Protein AF-A0A9Q4IFL1-F1 (afdb_monomer_lite)

Structure (mmCIF, N/CA/C/O backbone):
data_AF-A0A9Q4IFL1-F1
#
_entry.id   AF-A0A9Q4IFL1-F1
#
loop_
_atom_site.group_PDB
_atom_site.id
_atom_site.type_symbol
_atom_site.label_atom_id
_atom_site.label_alt_id
_atom_site.label_comp_id
_atom_site.label_asym_id
_atom_site.label_entity_id
_atom_site.label_seq_id
_atom_site.pdbx_PDB_ins_code
_atom_site.Cartn_x
_atom_site.Cartn_y
_atom_site.Cartn_z
_atom_site.occupancy
_atom_site.B_iso_or_equiv
_atom_site.auth_seq_id
_atom_site.auth_comp_id
_atom_site.auth_asym_id
_atom_site.auth_atom_id
_atom_site.pdbx_PDB_model_num
ATOM 1 N N . MET A 1 1 ? 36.315 0.346 -18.379 1.00 38.50 1 MET A N 1
ATOM 2 C CA . MET A 1 1 ? 35.137 0.885 -19.091 1.00 38.50 1 MET A CA 1
ATOM 3 C C . MET A 1 1 ? 33.986 0.816 -18.110 1.00 38.50 1 MET A C 1
ATOM 5 O O . MET A 1 1 ? 33.787 -0.252 -17.549 1.00 38.50 1 MET A O 1
ATOM 9 N N . GLY A 1 2 ? 33.365 1.947 -17.772 1.00 48.88 2 GLY A N 1
ATOM 10 C CA . GLY A 1 2 ? 32.294 1.961 -16.773 1.00 48.88 2 GLY A CA 1
ATOM 11 C C . GLY A 1 2 ? 31.092 1.184 -17.299 1.00 48.88 2 GLY A C 1
ATOM 12 O O . GLY A 1 2 ? 30.709 1.392 -18.445 1.00 48.88 2 GLY A O 1
ATOM 13 N N . ARG A 1 3 ? 30.535 0.273 -16.497 1.00 63.41 3 ARG A N 1
ATOM 14 C CA . ARG A 1 3 ? 29.249 -0.357 -16.813 1.00 63.41 3 ARG A CA 1
ATOM 15 C C . ARG A 1 3 ? 28.195 0.746 -16.821 1.00 63.41 3 ARG A C 1
ATOM 17 O O . ARG A 1 3 ? 28.020 1.423 -15.805 1.00 63.41 3 ARG A O 1
ATOM 24 N N . HIS A 1 4 ? 27.572 0.985 -17.969 1.00 72.31 4 HIS A N 1
ATOM 25 C CA . HIS A 1 4 ? 26.503 1.967 -18.063 1.00 72.31 4 HIS A CA 1
ATOM 26 C C . HIS A 1 4 ? 25.250 1.407 -17.388 1.00 72.31 4 HIS A C 1
ATOM 28 O O . HIS A 1 4 ? 25.003 0.202 -17.405 1.00 72.31 4 HIS A O 1
ATOM 34 N N . LYS A 1 5 ? 24.507 2.296 -16.731 1.00 85.75 5 LYS A N 1
ATOM 35 C CA . LYS A 1 5 ? 23.211 1.991 -16.133 1.00 85.75 5 LYS A CA 1
ATOM 36 C C . LYS A 1 5 ? 22.158 2.627 -17.019 1.00 85.75 5 LYS A C 1
ATOM 38 O O . LYS A 1 5 ? 22.232 3.837 -17.241 1.00 85.75 5 LYS A O 1
ATOM 43 N N . LEU A 1 6 ? 21.231 1.841 -17.553 1.00 86.94 6 LEU A N 1
ATOM 44 C CA . LEU A 1 6 ? 20.275 2.318 -18.551 1.00 86.94 6 LEU A CA 1
ATOM 45 C C . LEU A 1 6 ? 18.828 2.206 -18.073 1.00 86.94 6 LEU A C 1
ATOM 47 O O . LEU A 1 6 ? 18.408 1.200 -17.511 1.00 86.94 6 LEU A O 1
ATOM 51 N N . LEU A 1 7 ? 18.046 3.248 -18.338 1.00 87.06 7 LEU A N 1
ATOM 52 C CA . LEU A 1 7 ? 16.593 3.198 -18.240 1.00 87.06 7 LEU A CA 1
ATOM 53 C C . LEU A 1 7 ? 16.019 3.076 -19.647 1.00 87.06 7 LEU A C 1
ATOM 55 O O . LEU A 1 7 ? 16.226 3.966 -20.471 1.00 87.06 7 LEU A O 1
ATOM 59 N N . HIS A 1 8 ? 15.255 2.020 -19.897 1.00 87.06 8 HIS A N 1
ATOM 60 C CA . HIS A 1 8 ? 14.515 1.828 -21.136 1.00 87.06 8 HIS A CA 1
ATOM 61 C C . HIS A 1 8 ? 13.022 2.022 -20.883 1.00 87.06 8 HIS A C 1
ATOM 63 O O . HIS A 1 8 ? 12.440 1.379 -20.013 1.00 87.06 8 HIS A O 1
ATOM 69 N N . VAL A 1 9 ? 12.384 2.874 -21.674 1.00 86.81 9 VAL A N 1
ATOM 70 C CA . VAL A 1 9 ? 10.936 3.088 -21.662 1.00 86.81 9 VAL A CA 1
ATOM 71 C C . VAL A 1 9 ? 10.409 2.737 -23.043 1.00 86.81 9 VAL A C 1
ATOM 73 O O . VAL A 1 9 ? 10.593 3.506 -23.981 1.00 86.81 9 VAL A O 1
ATOM 76 N N . ILE A 1 10 ? 9.784 1.570 -23.181 1.00 86.25 10 ILE A N 1
ATOM 77 C CA . ILE A 1 10 ? 9.186 1.100 -24.436 1.00 86.25 10 ILE A CA 1
ATOM 78 C C . ILE A 1 10 ? 7.707 1.470 -24.410 1.00 86.25 10 ILE A C 1
ATOM 80 O O . ILE A 1 10 ? 6.951 0.977 -23.574 1.00 86.25 10 ILE A O 1
ATOM 84 N N . THR A 1 11 ? 7.297 2.339 -25.328 1.00 84.25 11 THR A N 1
ATOM 85 C CA . THR A 1 11 ? 5.929 2.863 -25.397 1.00 84.25 11 THR A CA 1
ATOM 86 C C . THR A 1 11 ? 5.047 2.030 -26.320 1.00 84.25 11 THR A C 1
ATOM 88 O O . THR A 1 11 ? 3.874 1.817 -26.030 1.00 84.25 11 THR A O 1
ATOM 91 N N . GLU A 1 12 ? 5.607 1.523 -27.419 1.00 82.69 12 GLU A N 1
ATOM 92 C CA . GLU A 1 12 ? 4.896 0.695 -28.390 1.00 82.69 12 GLU A CA 1
ATOM 93 C C . GLU A 1 12 ? 5.828 -0.338 -29.038 1.00 82.69 12 GLU A C 1
ATOM 95 O O . GLU A 1 12 ? 7.058 -0.262 -28.957 1.00 82.69 12 GLU A O 1
ATOM 100 N N . ARG A 1 13 ? 5.239 -1.321 -29.725 1.00 84.75 13 ARG A N 1
ATOM 101 C CA . ARG A 1 13 ? 5.972 -2.292 -30.546 1.00 84.75 13 ARG A CA 1
ATOM 102 C C . ARG A 1 13 ? 5.352 -2.360 -31.933 1.00 84.75 13 ARG A C 1
ATOM 104 O O . ARG A 1 13 ? 4.200 -2.757 -32.078 1.00 84.75 13 ARG A O 1
ATOM 111 N N . VAL A 1 14 ? 6.129 -2.035 -32.963 1.00 81.44 14 VAL A N 1
ATOM 112 C CA . VAL A 1 14 ? 5.690 -2.097 -34.365 1.00 81.44 14 VAL A CA 1
ATOM 113 C C . VAL A 1 14 ? 6.409 -3.247 -35.050 1.00 81.44 14 VAL A C 1
ATOM 115 O O . VAL A 1 14 ? 7.634 -3.268 -35.104 1.00 81.44 14 VAL A O 1
ATOM 118 N N . ASN A 1 15 ? 5.655 -4.230 -35.551 1.00 81.12 15 ASN A N 1
ATOM 119 C CA . ASN A 1 15 ? 6.206 -5.478 -36.100 1.00 81.12 15 ASN A CA 1
ATOM 120 C C . ASN A 1 15 ? 7.173 -6.176 -35.125 1.00 81.12 15 ASN A C 1
ATOM 122 O O . ASN A 1 15 ? 8.256 -6.603 -35.511 1.00 81.12 15 ASN A O 1
ATOM 126 N N . CYS A 1 16 ? 6.800 -6.232 -33.843 1.00 76.75 16 CYS A N 1
ATOM 127 C CA . CYS A 1 16 ? 7.615 -6.758 -32.739 1.00 76.75 16 CYS A CA 1
ATOM 128 C C . CYS A 1 16 ? 8.880 -5.944 -32.396 1.00 76.75 16 CYS A C 1
ATOM 130 O O . CYS A 1 16 ? 9.501 -6.222 -31.367 1.00 76.75 16 CYS A O 1
ATOM 132 N N . VAL A 1 17 ? 9.218 -4.909 -33.171 1.00 80.00 17 VAL A N 1
ATOM 133 C CA . VAL A 1 17 ? 10.341 -4.008 -32.893 1.00 80.00 17 VAL A CA 1
ATOM 134 C C . VAL A 1 17 ? 9.924 -2.994 -31.820 1.00 80.00 17 VAL A C 1
ATOM 136 O O . VAL A 1 17 ? 8.910 -2.315 -32.004 1.00 80.00 17 VAL A O 1
ATOM 139 N N . PRO A 1 18 ? 10.653 -2.899 -30.694 1.00 81.31 18 PRO A N 1
ATOM 140 C CA . PRO A 1 18 ? 10.358 -1.937 -29.639 1.00 81.31 18 PRO A CA 1
ATOM 141 C C . PRO A 1 18 ? 10.625 -0.511 -30.105 1.00 81.31 18 PRO A C 1
ATOM 143 O O . PRO A 1 18 ? 11.622 -0.244 -30.769 1.00 81.31 18 PRO A O 1
ATOM 146 N N . ARG A 1 19 ? 9.725 0.395 -29.730 1.00 80.00 19 ARG A N 1
ATOM 147 C CA . ARG A 1 19 ? 9.867 1.840 -29.890 1.00 80.00 19 ARG A CA 1
ATOM 148 C C . ARG A 1 19 ? 9.698 2.507 -28.541 1.00 80.00 19 ARG A C 1
ATOM 150 O O . ARG A 1 19 ? 8.881 2.083 -27.724 1.00 80.00 19 ARG A O 1
ATOM 157 N N . GLY A 1 20 ? 10.471 3.552 -28.317 1.00 76.44 20 GLY A N 1
ATOM 158 C CA . GLY A 1 20 ? 10.501 4.240 -27.043 1.00 76.44 20 GLY A CA 1
ATOM 159 C C . GLY A 1 20 ? 11.807 4.984 -26.861 1.00 76.44 20 GLY A C 1
ATOM 160 O O . GLY A 1 20 ? 12.447 5.347 -27.845 1.00 76.44 20 GLY A O 1
ATOM 161 N N . ILE A 1 21 ? 12.217 5.160 -25.608 1.00 78.50 21 ILE A N 1
ATOM 162 C CA . ILE A 1 21 ? 13.396 5.937 -25.240 1.00 78.50 21 ILE A CA 1
ATOM 163 C C . ILE A 1 21 ? 14.344 5.153 -24.316 1.00 78.50 21 ILE A C 1
ATOM 165 O O . ILE A 1 21 ? 13.898 4.494 -23.381 1.00 78.50 21 ILE A O 1
ATOM 169 N N . THR A 1 22 ? 15.655 5.280 -24.549 1.00 80.25 22 THR A N 1
ATOM 170 C CA . THR A 1 22 ? 16.712 4.860 -23.618 1.00 80.25 22 THR A CA 1
ATOM 171 C C . THR A 1 22 ? 17.431 6.078 -23.038 1.00 80.25 22 THR A C 1
ATOM 173 O O . THR A 1 22 ? 17.841 6.969 -23.782 1.00 80.25 22 THR A O 1
ATOM 176 N N . PHE A 1 23 ? 17.646 6.087 -21.724 1.00 76.56 23 PHE A N 1
ATOM 177 C CA . PHE A 1 23 ? 18.409 7.111 -21.013 1.00 76.56 23 PHE A CA 1
ATOM 178 C C . PHE A 1 23 ? 19.572 6.494 -20.239 1.00 76.56 23 PHE A C 1
ATOM 180 O O . PHE A 1 23 ? 19.456 5.388 -19.712 1.00 76.56 23 PHE A O 1
ATOM 187 N N . ALA A 1 24 ? 20.660 7.250 -20.090 1.00 80.06 24 ALA A N 1
ATOM 188 C CA . ALA A 1 24 ? 21.635 6.970 -19.042 1.00 80.06 24 ALA A CA 1
ATOM 189 C C . ALA A 1 24 ? 21.005 7.270 -17.672 1.00 80.06 24 ALA A C 1
ATOM 191 O O . ALA A 1 24 ? 20.346 8.297 -17.502 1.00 80.06 24 ALA A O 1
ATOM 192 N N . SER A 1 25 ? 21.209 6.378 -16.709 1.00 81.62 25 SER A N 1
ATOM 193 C CA . SER A 1 25 ? 20.585 6.441 -15.391 1.00 81.62 25 SER A CA 1
ATOM 194 C C . SER A 1 25 ? 21.540 5.984 -14.277 1.00 81.62 25 SER A C 1
ATOM 196 O O . SER A 1 25 ? 22.749 5.871 -14.490 1.00 81.62 25 SER A O 1
ATOM 198 N N . ASN A 1 26 ? 21.024 5.768 -13.067 1.00 83.31 26 ASN A N 1
ATOM 199 C CA . ASN A 1 26 ? 21.743 5.210 -11.924 1.00 83.31 26 ASN A CA 1
ATOM 200 C C . ASN A 1 26 ? 20.791 4.405 -11.008 1.00 83.31 26 ASN A C 1
ATOM 202 O O . ASN A 1 26 ? 19.578 4.440 -11.195 1.00 83.31 26 ASN A O 1
ATOM 206 N N . ILE A 1 27 ? 21.339 3.685 -10.019 1.00 84.81 27 ILE A N 1
ATOM 207 C CA . ILE A 1 27 ? 20.559 2.821 -9.107 1.00 84.81 27 ILE A CA 1
ATOM 208 C C . ILE A 1 27 ? 19.515 3.619 -8.320 1.00 84.81 27 ILE A C 1
ATOM 210 O O . ILE A 1 27 ? 18.359 3.217 -8.277 1.00 84.81 27 ILE A O 1
ATOM 214 N N . MET A 1 28 ? 19.884 4.792 -7.798 1.00 79.12 28 MET A N 1
ATOM 215 C CA . MET A 1 28 ? 18.963 5.674 -7.071 1.00 79.12 28 MET A CA 1
ATOM 216 C C . MET A 1 28 ? 17.777 6.124 -7.944 1.00 79.12 28 MET A C 1
ATOM 218 O O . MET A 1 28 ? 16.657 6.256 -7.468 1.00 79.12 28 MET A O 1
ATOM 222 N N . GLN A 1 29 ? 17.982 6.319 -9.247 1.00 82.19 29 GLN A N 1
ATOM 223 C CA . GLN A 1 29 ? 16.893 6.631 -10.175 1.00 82.19 29 GLN A CA 1
ATOM 224 C C . GLN A 1 29 ? 16.014 5.414 -10.480 1.00 82.19 29 GLN A C 1
ATOM 226 O O . GLN A 1 29 ? 14.803 5.578 -10.615 1.00 82.19 29 GLN A O 1
ATOM 231 N N . PHE A 1 30 ? 16.578 4.202 -10.568 1.00 87.56 30 PHE A N 1
ATOM 232 C CA . PHE A 1 30 ? 15.772 2.978 -10.670 1.00 87.56 30 PHE A CA 1
ATOM 233 C C . PHE A 1 30 ? 14.897 2.795 -9.435 1.00 87.56 30 PHE A C 1
ATOM 235 O O . PHE A 1 30 ? 13.714 2.489 -9.570 1.00 87.56 30 PHE A O 1
ATOM 242 N N . GLU A 1 31 ? 15.476 3.036 -8.259 1.00 82.56 31 GLU A N 1
ATOM 243 C CA . GLU A 1 31 ? 14.784 3.025 -6.979 1.00 82.56 31 GLU A CA 1
ATOM 244 C C . GLU A 1 31 ? 13.611 4.008 -7.031 1.00 82.56 31 GLU A C 1
ATOM 246 O O . GLU A 1 31 ? 12.463 3.583 -6.960 1.00 82.56 31 GLU A O 1
ATOM 251 N N . TRP A 1 32 ? 13.855 5.295 -7.294 1.00 78.75 32 TRP A N 1
ATOM 252 C CA . TRP A 1 32 ? 12.786 6.297 -7.345 1.00 78.75 32 TRP A CA 1
ATOM 253 C C . TRP A 1 32 ? 11.683 5.958 -8.350 1.00 78.75 32 TRP A C 1
ATOM 255 O O . TRP A 1 32 ? 10.510 6.083 -8.020 1.00 78.75 32 TRP A O 1
ATOM 265 N N . ILE A 1 33 ? 12.015 5.483 -9.554 1.00 85.88 33 ILE A N 1
ATOM 266 C CA . ILE A 1 33 ? 11.004 5.102 -10.554 1.00 85.88 33 ILE A CA 1
ATOM 267 C C . ILE A 1 33 ? 10.136 3.954 -10.047 1.00 85.88 33 ILE A C 1
ATOM 269 O O . ILE A 1 33 ? 8.911 4.035 -10.105 1.00 85.88 33 ILE A O 1
ATOM 273 N N . LEU A 1 34 ? 10.756 2.879 -9.562 1.00 86.81 34 LEU A N 1
ATOM 274 C CA . LEU A 1 34 ? 10.031 1.717 -9.055 1.00 86.81 34 LEU A CA 1
ATOM 275 C C . LEU A 1 34 ? 9.207 2.075 -7.813 1.00 86.81 34 LEU A C 1
ATOM 277 O O . LEU A 1 34 ? 8.081 1.599 -7.686 1.00 86.81 34 LEU A O 1
ATOM 281 N N . GLY A 1 35 ? 9.724 2.952 -6.951 1.00 78.81 35 GLY A N 1
ATOM 282 C CA . GLY A 1 35 ? 9.020 3.483 -5.787 1.00 78.81 35 GLY A CA 1
ATOM 283 C C . GLY A 1 35 ? 7.806 4.325 -6.174 1.00 78.81 35 GLY A C 1
ATOM 284 O O . GLY A 1 35 ? 6.740 4.165 -5.593 1.00 78.81 35 GLY A O 1
ATOM 285 N N . GLU A 1 36 ? 7.921 5.165 -7.202 1.00 79.06 36 GLU A N 1
ATOM 286 C CA . GLU A 1 36 ? 6.822 6.001 -7.698 1.00 79.06 36 GLU A CA 1
ATOM 287 C C . GLU A 1 36 ? 5.775 5.189 -8.491 1.00 79.06 36 GLU A C 1
ATOM 289 O O . GLU A 1 36 ? 4.589 5.519 -8.444 1.00 79.06 36 GLU A O 1
ATOM 294 N N . ILE A 1 37 ? 6.166 4.095 -9.164 1.00 82.50 37 ILE A N 1
ATOM 295 C CA . ILE A 1 37 ? 5.222 3.116 -9.742 1.00 82.50 37 ILE A CA 1
ATOM 296 C C . ILE A 1 37 ? 4.499 2.357 -8.628 1.00 82.50 37 ILE A C 1
ATOM 298 O O . ILE A 1 37 ? 3.274 2.267 -8.650 1.00 82.50 37 ILE A O 1
ATOM 302 N N . PHE A 1 38 ? 5.239 1.830 -7.647 1.00 77.69 38 PHE A N 1
ATOM 303 C CA . PHE A 1 38 ? 4.671 1.169 -6.468 1.00 77.69 38 PHE A CA 1
ATOM 304 C C . PHE A 1 38 ? 3.698 2.101 -5.739 1.00 77.69 38 PHE A C 1
ATOM 306 O O . PHE A 1 38 ? 2.629 1.682 -5.306 1.00 77.69 38 PHE A O 1
ATOM 313 N N . ALA A 1 39 ? 4.022 3.392 -5.695 1.00 70.19 39 ALA A N 1
ATOM 314 C CA . ALA A 1 39 ? 3.182 4.415 -5.113 1.00 70.19 39 ALA A CA 1
ATOM 315 C C . ALA A 1 39 ? 2.031 4.895 -6.024 1.00 70.19 39 ALA A C 1
ATOM 317 O O . ALA A 1 39 ? 1.498 5.965 -5.774 1.00 70.19 39 ALA A O 1
ATOM 318 N N . HIS A 1 40 ? 1.676 4.197 -7.109 1.00 73.44 40 HIS A N 1
ATOM 319 C CA . HIS A 1 40 ? 0.662 4.618 -8.098 1.00 73.44 40 HIS A CA 1
ATOM 320 C C . HIS A 1 40 ? 0.812 6.054 -8.653 1.00 73.44 40 HIS A C 1
ATOM 322 O O . HIS A 1 40 ? -0.108 6.572 -9.286 1.00 73.44 40 HIS A O 1
ATOM 328 N N . LYS A 1 41 ? 1.955 6.719 -8.459 1.00 72.62 41 LYS A N 1
ATOM 329 C CA . LYS A 1 41 ? 2.163 8.096 -8.918 1.00 72.62 41 LYS A CA 1
ATOM 330 C C . LYS A 1 41 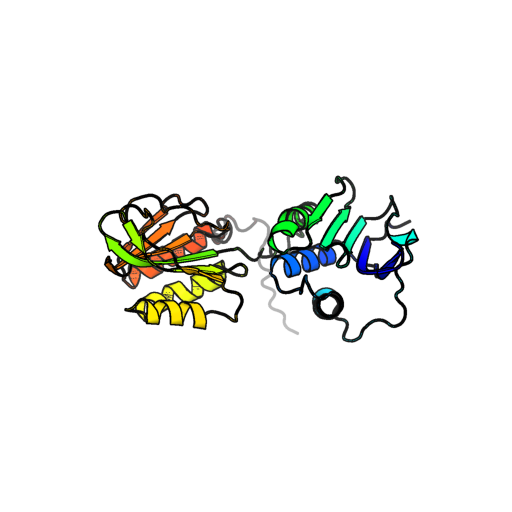? 2.526 8.129 -10.398 1.00 72.62 41 LYS A C 1
ATOM 332 O O . LYS A 1 41 ? 2.164 9.077 -11.094 1.00 72.62 41 LYS A O 1
ATOM 337 N N . ILE A 1 42 ? 3.214 7.094 -10.884 1.00 79.56 42 ILE A N 1
ATOM 338 C CA . ILE A 1 42 ? 3.472 6.883 -12.312 1.00 79.56 42 ILE A CA 1
ATOM 339 C C . ILE A 1 42 ? 2.314 6.094 -12.935 1.00 79.56 42 ILE A C 1
ATOM 341 O O . ILE A 1 42 ? 1.985 4.994 -12.489 1.00 79.56 42 ILE A O 1
ATOM 345 N N . ASP A 1 43 ? 1.710 6.653 -13.986 1.00 77.75 43 ASP A N 1
ATOM 346 C CA . ASP A 1 43 ? 0.575 6.048 -14.690 1.00 77.75 43 ASP A CA 1
ATOM 347 C C . ASP A 1 43 ? 1.007 4.826 -15.514 1.00 77.75 43 ASP A C 1
ATOM 349 O O . ASP A 1 43 ? 1.519 4.938 -16.623 1.00 77.75 43 ASP A O 1
ATOM 353 N N . THR A 1 44 ? 0.770 3.627 -14.994 1.00 84.69 44 THR A N 1
ATOM 354 C CA . THR A 1 44 ? 1.161 2.373 -15.660 1.00 84.69 44 THR A CA 1
ATOM 355 C C . THR A 1 44 ? 0.358 2.050 -16.926 1.00 84.69 44 THR A C 1
ATOM 357 O O . THR A 1 44 ? 0.736 1.136 -17.658 1.00 84.69 44 THR A O 1
ATOM 360 N N . ASN A 1 45 ? -0.710 2.801 -17.226 1.00 82.06 45 ASN A N 1
ATOM 361 C CA . ASN A 1 45 ? -1.571 2.568 -18.389 1.00 82.06 45 ASN A CA 1
ATOM 362 C C . ASN A 1 45 ? -1.279 3.512 -19.563 1.00 82.06 45 ASN A C 1
ATOM 364 O O . ASN A 1 45 ? -1.601 3.175 -20.703 1.00 82.06 45 ASN A O 1
ATOM 368 N N . ASP A 1 46 ? -0.681 4.680 -19.307 1.00 80.19 46 ASP A N 1
ATOM 369 C CA . ASP A 1 46 ? -0.329 5.658 -20.339 1.00 80.19 46 ASP A CA 1
ATOM 370 C C . ASP A 1 46 ? 1.198 5.861 -20.408 1.00 80.19 46 ASP A C 1
ATOM 372 O O . ASP A 1 46 ? 1.769 6.591 -19.587 1.00 80.19 46 ASP A O 1
ATOM 376 N N . PRO A 1 47 ? 1.876 5.279 -21.417 1.00 80.56 47 PRO A N 1
ATOM 377 C CA . PRO A 1 47 ? 3.325 5.391 -21.557 1.00 80.56 47 PRO A CA 1
ATOM 378 C C . PRO A 1 47 ? 3.829 6.830 -21.695 1.00 80.56 47 PRO A C 1
ATOM 380 O O . PRO A 1 47 ? 4.927 7.140 -21.235 1.00 80.56 47 PRO A O 1
ATOM 383 N N . TYR A 1 48 ? 3.070 7.717 -22.343 1.00 77.31 48 TYR A N 1
ATOM 384 C CA . TYR A 1 48 ? 3.509 9.091 -22.588 1.00 77.31 48 TYR A CA 1
ATOM 385 C C . TYR A 1 48 ? 3.373 9.941 -21.331 1.00 77.31 48 TYR A C 1
ATOM 387 O O . TYR A 1 48 ? 4.263 10.740 -21.021 1.00 77.31 48 TYR A O 1
ATOM 395 N N . ARG A 1 49 ? 2.287 9.738 -20.578 1.00 76.50 49 ARG A N 1
ATOM 396 C CA . ARG A 1 49 ? 2.090 10.393 -19.285 1.00 76.50 49 ARG A CA 1
ATOM 397 C C . ARG A 1 49 ? 3.128 9.929 -18.269 1.00 76.50 49 ARG A C 1
ATOM 399 O O . ARG A 1 49 ? 3.772 10.776 -17.649 1.00 76.50 49 ARG A O 1
ATOM 406 N N . ALA A 1 50 ? 3.346 8.621 -18.157 1.00 77.31 50 ALA A N 1
ATOM 407 C CA . ALA A 1 50 ? 4.359 8.066 -17.270 1.00 77.31 50 ALA A CA 1
ATOM 408 C C . ALA A 1 50 ? 5.773 8.525 -17.609 1.00 77.31 50 ALA A C 1
ATOM 410 O O . ALA A 1 50 ? 6.546 8.857 -16.712 1.00 77.31 50 ALA A O 1
ATOM 411 N N . LEU A 1 51 ? 6.115 8.586 -18.898 1.00 74.38 51 LEU A N 1
ATOM 412 C CA . LEU A 1 51 ? 7.391 9.132 -19.338 1.00 74.38 51 LEU A CA 1
ATOM 413 C C . LEU A 1 51 ? 7.548 10.588 -18.882 1.00 74.38 51 LEU A C 1
ATOM 415 O O . LEU A 1 51 ? 8.592 10.944 -18.344 1.00 74.38 51 LEU A O 1
ATOM 419 N N . GLY A 1 52 ? 6.516 11.421 -19.048 1.00 70.44 52 GLY A N 1
ATOM 420 C CA . GLY A 1 52 ? 6.523 12.797 -18.547 1.00 70.44 52 GLY A CA 1
ATOM 421 C C . GLY A 1 52 ? 6.760 12.868 -17.035 1.00 70.44 52 GLY A C 1
ATOM 422 O O . GLY A 1 52 ? 7.626 13.614 -16.584 1.00 70.44 52 GLY A O 1
ATOM 423 N N . GLN A 1 53 ? 6.055 12.041 -16.262 1.00 72.62 53 GLN A N 1
ATOM 424 C CA . GLN A 1 53 ? 6.202 11.958 -14.805 1.00 72.62 53 GLN A CA 1
ATOM 425 C C . GLN A 1 53 ? 7.614 11.526 -14.391 1.00 72.62 53 GLN A C 1
ATOM 427 O O . GLN A 1 53 ? 8.247 12.204 -13.584 1.00 72.62 53 GLN A O 1
ATOM 432 N N . ALA A 1 54 ? 8.157 10.465 -14.994 1.00 72.12 54 ALA A N 1
ATOM 433 C CA . ALA A 1 54 ? 9.515 10.002 -14.724 1.00 72.12 54 ALA A CA 1
ATOM 434 C C . ALA A 1 54 ? 10.560 11.078 -15.074 1.00 72.12 54 ALA A C 1
ATOM 436 O O . ALA A 1 54 ? 11.444 11.376 -14.270 1.00 72.12 54 ALA A O 1
ATOM 437 N N . LEU A 1 55 ? 10.440 11.721 -16.240 1.00 70.38 55 LEU A N 1
ATOM 438 C CA . LEU A 1 55 ? 11.365 12.774 -16.666 1.00 70.38 55 LEU A CA 1
ATOM 439 C C . LEU A 1 55 ? 11.332 13.993 -15.734 1.00 70.38 55 LEU A C 1
ATOM 441 O O . LEU A 1 55 ? 12.385 14.523 -15.375 1.00 70.38 55 LEU A O 1
ATOM 445 N N . THR A 1 56 ? 10.148 14.430 -15.310 1.00 67.44 56 THR A N 1
ATOM 446 C CA . THR A 1 56 ? 10.003 15.608 -14.449 1.00 67.44 56 THR A CA 1
ATOM 447 C C . THR A 1 56 ? 10.370 15.321 -12.997 1.00 67.44 56 THR A C 1
ATOM 449 O O . THR A 1 56 ? 11.052 16.134 -12.377 1.00 67.44 56 THR A O 1
ATOM 452 N N . TRP A 1 57 ? 9.959 14.185 -12.435 1.00 66.56 57 TRP A N 1
ATOM 453 C CA . TRP A 1 57 ? 10.132 13.917 -11.004 1.00 66.56 57 TRP A CA 1
ATOM 454 C C . TRP A 1 57 ? 11.484 13.288 -10.673 1.00 66.56 57 TRP A C 1
ATOM 456 O O . TRP A 1 57 ? 12.119 13.687 -9.699 1.00 66.56 57 TRP A O 1
ATOM 466 N N . VAL A 1 58 ? 11.968 12.368 -11.512 1.00 66.00 58 VAL A N 1
ATOM 467 C CA . VAL A 1 58 ? 13.208 11.616 -11.252 1.00 66.00 58 VAL A CA 1
ATOM 468 C C . VAL A 1 58 ? 14.417 12.297 -11.891 1.00 66.00 58 VAL A C 1
ATOM 470 O O . VAL A 1 58 ? 15.471 12.415 -11.266 1.00 66.00 58 VAL A O 1
ATOM 473 N N . PHE A 1 59 ? 14.271 12.801 -13.120 1.00 66.44 59 PHE A N 1
ATOM 474 C CA . PHE A 1 59 ? 15.370 13.440 -13.860 1.00 66.44 59 PHE A CA 1
ATOM 475 C C . PHE A 1 59 ? 15.359 14.975 -13.786 1.00 66.44 59 PHE A C 1
ATOM 477 O O . PHE A 1 59 ? 16.313 15.612 -14.237 1.00 66.44 59 PHE A O 1
ATOM 484 N N . ARG A 1 60 ? 14.317 15.578 -13.190 1.00 63.97 60 ARG A N 1
ATOM 485 C CA . ARG A 1 60 ? 14.114 17.039 -13.102 1.00 63.97 60 ARG A CA 1
ATOM 486 C C . ARG A 1 60 ? 14.195 17.745 -14.461 1.00 63.97 60 ARG A C 1
ATOM 488 O O . ARG A 1 60 ? 14.661 18.881 -14.559 1.00 63.97 60 ARG A O 1
ATOM 495 N N . TRP A 1 61 ? 13.756 17.071 -15.521 1.00 63.22 61 TRP A N 1
ATOM 496 C CA . TRP A 1 61 ? 13.684 17.635 -16.864 1.00 63.22 61 TRP A CA 1
ATOM 497 C C . TRP A 1 61 ? 12.325 18.290 -17.105 1.00 63.22 61 TRP A C 1
ATOM 499 O O . TRP A 1 61 ? 11.271 17.696 -16.883 1.00 63.22 61 TRP A O 1
ATOM 509 N N . ASN A 1 62 ? 12.365 19.525 -17.606 1.00 52.38 62 ASN A N 1
ATOM 510 C CA . ASN A 1 62 ? 11.175 20.326 -17.911 1.00 52.38 62 ASN A CA 1
ATOM 511 C C . ASN A 1 62 ? 10.719 20.192 -19.377 1.00 52.38 62 ASN A C 1
ATOM 513 O O . ASN A 1 62 ? 9.780 20.866 -19.795 1.00 52.38 62 ASN A O 1
ATOM 517 N N . SER A 1 63 ? 11.391 19.361 -20.177 1.00 47.94 63 SER A N 1
ATOM 518 C CA . SER A 1 63 ? 11.059 19.110 -21.581 1.00 47.94 63 SER A CA 1
ATOM 519 C C . SER A 1 63 ? 11.442 17.690 -21.996 1.00 47.94 63 SER A C 1
ATOM 521 O O . SER A 1 63 ? 12.392 17.109 -21.469 1.00 47.94 63 SER A O 1
ATOM 523 N N . THR A 1 64 ? 10.706 17.125 -22.959 1.00 50.81 64 THR A N 1
ATOM 524 C CA . THR A 1 64 ? 11.051 15.840 -23.582 1.00 50.81 64 THR A CA 1
ATOM 525 C C . THR A 1 64 ? 12.366 16.006 -24.355 1.00 50.81 64 THR A C 1
ATOM 527 O O . THR A 1 64 ? 12.447 16.903 -25.200 1.00 50.81 64 THR A O 1
ATOM 530 N N . PRO A 1 65 ? 13.408 15.197 -24.093 1.00 49.72 65 PRO A N 1
ATOM 531 C CA . PRO A 1 65 ? 14.673 15.307 -24.809 1.00 49.72 65 PRO A CA 1
ATOM 532 C C . PRO A 1 65 ? 14.475 15.114 -26.308 1.00 49.72 65 PRO A C 1
ATOM 534 O O . PRO A 1 65 ? 13.892 14.127 -26.756 1.00 49.72 65 PRO A O 1
ATOM 537 N N . SER A 1 66 ? 14.994 16.046 -27.099 1.00 38.47 66 SER A N 1
ATOM 538 C CA . SER A 1 66 ? 15.086 15.886 -28.546 1.00 38.47 66 SER A CA 1
ATOM 539 C C . SER A 1 66 ? 16.127 14.807 -28.862 1.00 38.47 66 SER A C 1
ATOM 541 O O . SER A 1 66 ? 17.298 15.004 -28.540 1.00 38.47 66 SER A O 1
ATOM 543 N N . ASN A 1 67 ? 15.703 13.722 -29.519 1.00 43.62 67 ASN A N 1
ATOM 544 C CA . ASN A 1 67 ? 16.485 12.558 -29.985 1.00 43.62 67 ASN A CA 1
ATOM 545 C C . ASN A 1 67 ? 16.610 11.402 -28.998 1.00 43.62 67 ASN A C 1
ATOM 547 O O . ASN A 1 67 ? 17.668 11.179 -28.415 1.00 43.62 67 ASN A O 1
ATOM 551 N N . THR A 1 68 ? 15.564 10.596 -28.887 1.00 50.72 68 THR A N 1
ATOM 552 C CA . THR A 1 68 ? 15.666 9.315 -28.196 1.00 50.72 68 THR A CA 1
ATOM 553 C C . THR A 1 68 ? 14.839 8.260 -28.924 1.00 50.72 68 THR A C 1
ATOM 555 O O . THR A 1 68 ? 13.627 8.198 -28.778 1.00 50.72 68 THR A O 1
ATOM 558 N N . ASP A 1 69 ? 15.515 7.461 -29.749 1.00 55.62 69 ASP A N 1
ATOM 559 C CA . ASP A 1 69 ? 14.979 6.231 -30.334 1.00 55.62 69 ASP A CA 1
ATOM 560 C C . ASP A 1 69 ? 15.553 5.047 -29.543 1.00 55.62 69 ASP A C 1
ATOM 562 O O . ASP A 1 69 ? 16.770 4.932 -29.373 1.00 55.62 69 ASP A O 1
ATOM 566 N N . VAL A 1 70 ? 14.697 4.142 -29.070 1.00 52.75 70 VAL A N 1
ATOM 567 C CA . VAL A 1 70 ? 15.106 2.794 -28.650 1.00 52.75 70 VAL A CA 1
ATOM 568 C C . VAL A 1 70 ? 15.479 2.028 -29.910 1.00 52.75 70 VAL A C 1
ATOM 570 O O . VAL A 1 70 ? 14.609 1.546 -30.633 1.00 52.75 70 VAL A O 1
ATOM 573 N N . SER A 1 71 ? 16.775 1.892 -30.194 1.00 53.69 71 SER A N 1
ATOM 574 C CA . SER A 1 71 ? 17.213 0.815 -31.078 1.00 53.69 71 SER A CA 1
ATOM 575 C C . SER A 1 71 ? 17.098 -0.500 -30.302 1.00 53.69 71 SER A C 1
ATOM 577 O O . SER A 1 71 ? 17.521 -0.597 -29.150 1.00 53.69 71 SER A O 1
ATOM 579 N N . GLY A 1 72 ? 16.502 -1.528 -30.914 1.00 52.03 72 GLY A N 1
ATOM 580 C CA . GLY A 1 72 ? 16.341 -2.846 -30.282 1.00 52.03 72 GLY A CA 1
ATOM 581 C C . GLY A 1 72 ? 17.660 -3.479 -29.813 1.00 52.03 72 GLY A C 1
ATOM 582 O O . GLY A 1 72 ? 17.637 -4.335 -28.938 1.00 52.03 72 GLY A O 1
ATOM 583 N N . GLU A 1 73 ? 18.795 -3.012 -30.340 1.00 51.16 73 GLU A N 1
ATOM 584 C CA . GLU A 1 73 ? 20.155 -3.410 -29.957 1.00 51.16 73 GLU A CA 1
ATOM 585 C C . GLU A 1 73 ? 20.536 -2.998 -28.519 1.00 51.16 73 GLU A C 1
ATOM 587 O O . GLU A 1 73 ? 21.394 -3.637 -27.919 1.00 51.16 73 GLU A O 1
ATOM 592 N N . LEU A 1 74 ? 19.893 -1.974 -27.938 1.00 53.97 74 LEU A N 1
ATOM 593 C CA . L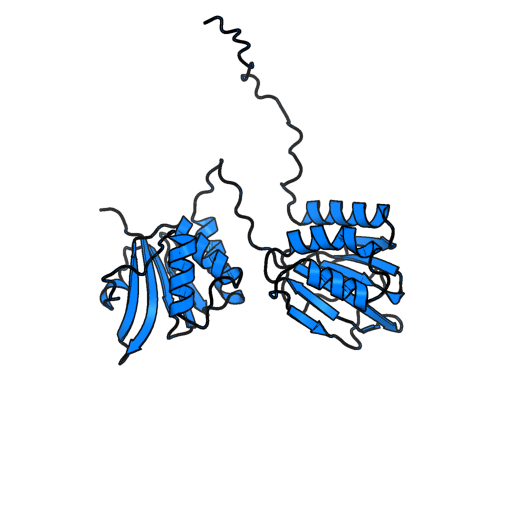EU A 1 74 ? 20.195 -1.478 -26.584 1.00 53.97 74 LEU A CA 1
ATOM 594 C C . LEU A 1 74 ? 19.491 -2.258 -25.459 1.00 53.97 74 LEU A C 1
ATOM 596 O O . LEU A 1 74 ? 19.837 -2.075 -24.300 1.00 53.97 74 LEU A O 1
ATOM 600 N N . LEU A 1 75 ? 18.501 -3.104 -25.768 1.00 57.88 75 LEU A N 1
ATOM 601 C CA . LEU A 1 75 ? 17.673 -3.791 -24.759 1.00 57.88 75 LEU A CA 1
ATOM 602 C C . LEU A 1 75 ? 18.277 -5.103 -24.232 1.00 57.88 75 LEU A C 1
ATOM 604 O O . LEU A 1 75 ? 17.746 -5.692 -23.289 1.00 57.88 75 LEU A O 1
ATOM 608 N N . GLU A 1 76 ? 19.351 -5.585 -24.859 1.00 55.03 76 GLU A N 1
ATOM 609 C CA . GLU A 1 76 ? 19.991 -6.869 -24.546 1.00 55.03 76 GLU A CA 1
ATOM 610 C C . GLU A 1 76 ? 21.511 -6.734 -24.371 1.00 55.03 76 GLU A C 1
ATOM 612 O O . GLU A 1 76 ? 22.266 -7.658 -24.668 1.00 55.03 76 GLU A O 1
ATOM 617 N N . ILE A 1 77 ? 21.989 -5.590 -23.873 1.00 60.09 77 ILE A N 1
ATOM 618 C CA . ILE A 1 77 ? 23.405 -5.461 -23.520 1.00 60.09 77 ILE A CA 1
ATOM 619 C C . ILE A 1 77 ? 23.649 -6.232 -22.216 1.00 60.09 77 ILE A C 1
ATOM 621 O O . ILE A 1 77 ? 23.367 -5.752 -21.122 1.00 60.09 77 ILE A O 1
ATOM 625 N N . GLU A 1 78 ? 24.187 -7.449 -22.335 1.00 55.75 78 GLU A N 1
ATOM 626 C CA . GLU A 1 78 ? 24.444 -8.365 -21.208 1.00 55.75 78 GLU A CA 1
ATOM 627 C C . GLU A 1 78 ? 25.368 -7.783 -20.121 1.00 55.75 78 GLU A C 1
ATOM 629 O O . GLU A 1 78 ? 25.373 -8.266 -18.991 1.00 55.75 78 GLU A O 1
ATOM 634 N N . SER A 1 79 ? 26.162 -6.755 -20.440 1.00 56.12 79 SER A N 1
ATOM 635 C CA . SER A 1 79 ? 27.132 -6.151 -19.517 1.00 56.12 79 SER A CA 1
ATOM 636 C C . SER A 1 79 ? 26.603 -4.972 -18.696 1.00 56.12 79 SER A C 1
ATOM 638 O O . SER A 1 79 ? 27.383 -4.367 -17.953 1.00 56.12 79 SER A O 1
ATOM 640 N N . GLU A 1 80 ? 25.334 -4.600 -18.859 1.00 71.75 80 GLU A N 1
ATOM 641 C CA . GLU A 1 80 ? 24.764 -3.379 -18.289 1.00 71.75 80 GLU A CA 1
ATOM 642 C C . GLU A 1 80 ? 23.671 -3.672 -17.263 1.00 71.75 80 GLU A C 1
ATOM 644 O O . GLU A 1 80 ? 22.930 -4.651 -17.356 1.00 71.75 80 GLU A O 1
ATOM 649 N N . GLU A 1 81 ? 23.587 -2.800 -16.261 1.00 88.75 81 GLU A N 1
ATOM 650 C CA . GLU A 1 81 ? 22.480 -2.808 -15.312 1.00 88.75 81 GLU A CA 1
ATOM 651 C C . GLU A 1 81 ? 21.376 -1.934 -15.885 1.00 88.75 81 GLU A C 1
ATOM 653 O O . GLU A 1 81 ? 21.624 -0.801 -16.306 1.00 88.75 81 GLU A O 1
ATOM 658 N N . TYR A 1 82 ? 20.152 -2.436 -15.916 1.00 89.75 82 TYR A N 1
ATOM 659 C CA . TYR A 1 82 ? 19.069 -1.704 -16.544 1.00 89.75 82 TYR A CA 1
ATOM 660 C C . TYR A 1 82 ? 17.724 -1.949 -15.891 1.00 89.75 82 TYR A C 1
ATOM 662 O O . TYR A 1 82 ? 17.423 -3.035 -15.392 1.00 89.75 82 TYR A O 1
ATOM 670 N N . LEU A 1 83 ? 16.886 -0.924 -15.991 1.00 91.31 83 LEU A N 1
ATOM 671 C CA . LEU A 1 83 ? 15.460 -0.985 -15.729 1.00 91.31 83 LEU A CA 1
ATOM 672 C C . LEU A 1 83 ? 14.729 -0.781 -17.056 1.00 91.31 83 LEU A C 1
ATOM 674 O O . LEU A 1 83 ? 14.951 0.207 -17.750 1.00 91.31 83 LEU A O 1
ATOM 678 N N . THR A 1 84 ? 13.859 -1.715 -17.426 1.00 91.12 84 THR A N 1
ATOM 679 C CA . THR A 1 84 ? 12.984 -1.602 -18.599 1.00 91.12 84 THR A CA 1
ATOM 680 C C . THR A 1 84 ? 11.536 -1.515 -18.155 1.00 91.12 84 THR A C 1
ATOM 682 O O . THR A 1 84 ? 11.040 -2.433 -17.505 1.00 91.12 84 THR A O 1
ATOM 685 N N . LEU A 1 85 ? 10.855 -0.447 -18.564 1.00 92.06 85 LEU A N 1
ATOM 686 C CA . LEU A 1 85 ? 9.407 -0.290 -18.488 1.00 92.06 85 LEU A CA 1
ATOM 687 C C . LEU A 1 85 ? 8.828 -0.556 -19.885 1.00 92.06 85 LEU A C 1
ATOM 689 O O . LEU A 1 85 ? 8.978 0.274 -20.783 1.00 92.06 85 LEU A O 1
ATOM 693 N N . ASP A 1 86 ? 8.215 -1.721 -20.097 1.00 90.75 86 ASP A N 1
ATOM 694 C CA . ASP A 1 86 ? 7.598 -2.105 -21.373 1.00 90.75 86 ASP A CA 1
ATOM 695 C C . ASP A 1 86 ? 6.077 -1.968 -21.290 1.00 90.75 86 ASP A C 1
ATOM 697 O O . ASP A 1 86 ? 5.367 -2.910 -20.937 1.00 90.75 86 ASP A O 1
ATOM 701 N N . TYR A 1 87 ? 5.571 -0.783 -21.637 1.00 88.75 87 TYR A N 1
ATOM 702 C CA . TYR A 1 87 ? 4.137 -0.481 -21.625 1.00 88.75 87 TYR A CA 1
ATOM 703 C C . TYR A 1 87 ? 3.378 -1.262 -22.696 1.00 88.75 87 TYR A C 1
ATOM 705 O O . TYR A 1 87 ? 2.227 -1.633 -22.493 1.00 88.75 87 TYR A O 1
ATOM 713 N N . ALA A 1 88 ? 4.031 -1.579 -23.817 1.00 86.88 88 ALA A N 1
ATOM 714 C CA . ALA A 1 88 ? 3.420 -2.365 -24.883 1.00 86.88 88 ALA A CA 1
ATOM 715 C C . ALA A 1 88 ? 3.115 -3.806 -24.440 1.00 86.88 88 ALA A C 1
ATOM 717 O O . ALA A 1 88 ? 2.211 -4.441 -24.983 1.00 86.88 88 ALA A O 1
ATOM 718 N N . ARG A 1 89 ? 3.881 -4.333 -23.476 1.00 89.56 89 ARG A N 1
ATOM 719 C CA . ARG A 1 89 ? 3.662 -5.657 -22.875 1.00 89.56 89 ARG A CA 1
ATOM 720 C C . ARG A 1 89 ? 3.035 -5.613 -21.485 1.00 89.56 89 ARG A C 1
ATOM 722 O O . ARG A 1 89 ? 2.604 -6.657 -21.007 1.00 89.56 89 ARG A O 1
ATOM 729 N N . GLY A 1 90 ? 2.993 -4.446 -20.848 1.00 90.25 90 GLY A N 1
ATOM 730 C CA . GLY A 1 90 ? 2.636 -4.321 -19.439 1.00 90.25 90 GLY A CA 1
ATOM 731 C C . GLY A 1 90 ? 3.631 -5.055 -18.539 1.00 90.25 90 GLY A C 1
ATOM 732 O O . GLY A 1 90 ? 3.219 -5.746 -17.612 1.00 90.25 90 GLY A O 1
ATOM 733 N N . GLU A 1 91 ? 4.932 -4.954 -18.822 1.00 93.69 91 GLU A N 1
ATOM 734 C CA . GLU A 1 91 ? 5.995 -5.656 -18.090 1.00 93.69 91 GLU A CA 1
ATOM 735 C C . GLU A 1 91 ? 7.058 -4.681 -17.566 1.00 93.69 91 GLU A C 1
ATOM 737 O O . GLU A 1 91 ? 7.416 -3.707 -18.229 1.00 93.69 91 GLU A O 1
ATOM 742 N N . VAL A 1 92 ? 7.630 -4.994 -16.403 1.00 93.19 92 VAL A N 1
ATOM 743 C CA . VAL A 1 92 ? 8.865 -4.377 -15.903 1.00 93.19 92 VAL A CA 1
ATOM 744 C C . VAL A 1 92 ? 9.950 -5.430 -15.849 1.00 93.19 92 VAL A C 1
ATOM 746 O O . VAL A 1 92 ? 9.713 -6.552 -15.408 1.00 93.19 92 VAL A O 1
ATOM 749 N N . THR A 1 93 ? 11.148 -5.076 -16.299 1.00 93.00 93 THR A N 1
ATOM 750 C CA . THR A 1 93 ? 12.334 -5.930 -16.217 1.00 93.00 93 THR A CA 1
ATOM 751 C C . THR A 1 93 ? 13.469 -5.179 -15.541 1.00 93.00 93 THR A C 1
ATOM 753 O O . THR A 1 93 ? 13.752 -4.045 -15.913 1.00 93.00 93 THR A O 1
ATOM 756 N N . LEU A 1 94 ? 14.144 -5.825 -14.596 1.00 93.19 94 LEU A N 1
ATOM 757 C CA . LEU A 1 94 ? 15.303 -5.281 -13.895 1.00 93.19 94 LEU A CA 1
ATOM 758 C C . LEU A 1 94 ? 16.469 -6.262 -13.980 1.00 93.19 94 LEU A C 1
ATOM 760 O O . LEU A 1 94 ? 16.306 -7.464 -13.751 1.00 93.19 94 LEU A O 1
ATOM 764 N N . GLN A 1 95 ? 17.642 -5.726 -14.289 1.00 91.38 95 GLN A N 1
ATOM 765 C CA . GLN A 1 95 ? 18.919 -6.418 -14.225 1.00 91.38 95 GLN A CA 1
ATOM 766 C C . GLN A 1 95 ? 19.882 -5.554 -13.415 1.00 91.38 95 GLN A C 1
ATOM 768 O O . GLN A 1 95 ? 20.193 -4.441 -13.833 1.00 91.38 95 GLN A O 1
ATOM 773 N N . LEU A 1 96 ? 20.361 -6.069 -12.284 1.00 89.94 96 LEU A N 1
ATOM 774 C CA . LEU A 1 96 ? 21.438 -5.460 -11.497 1.00 89.94 96 LEU A CA 1
ATOM 775 C C . LEU A 1 96 ? 22.654 -6.383 -11.498 1.00 89.94 96 LEU A C 1
ATOM 777 O O . LEU A 1 96 ? 22.524 -7.591 -11.733 1.00 89.94 96 LEU A O 1
ATOM 781 N N . ASP A 1 97 ? 23.836 -5.840 -11.233 1.00 86.88 97 ASP A N 1
ATOM 782 C CA . ASP A 1 97 ? 25.053 -6.643 -11.181 1.00 86.88 97 ASP A CA 1
ATOM 783 C C . ASP A 1 97 ? 24.986 -7.666 -10.039 1.00 86.88 97 ASP A C 1
ATOM 785 O O . ASP A 1 97 ? 24.493 -7.385 -8.948 1.00 86.88 97 ASP A O 1
ATOM 789 N N . GLY A 1 98 ? 25.451 -8.888 -10.301 1.00 82.00 98 GLY A N 1
ATOM 790 C CA . GLY A 1 98 ? 25.430 -9.971 -9.313 1.00 82.00 98 GLY A CA 1
ATOM 791 C C . GLY A 1 98 ? 24.037 -10.491 -8.921 1.00 82.00 98 GLY A C 1
ATOM 792 O O . GLY A 1 98 ? 23.957 -11.358 -8.053 1.00 82.00 98 GLY A O 1
ATOM 793 N N . THR A 1 99 ? 22.956 -10.028 -9.562 1.00 84.12 99 THR A N 1
ATOM 794 C CA . THR A 1 99 ? 21.579 -10.487 -9.295 1.00 84.12 99 THR A CA 1
ATOM 795 C C . THR A 1 99 ? 20.951 -11.178 -10.516 1.00 84.12 99 THR A C 1
ATOM 797 O O . THR A 1 99 ? 21.285 -10.851 -11.662 1.00 84.12 99 THR A O 1
ATOM 800 N N . PRO A 1 100 ? 20.036 -12.148 -10.318 1.00 85.81 100 PRO A N 1
ATOM 801 C CA . PRO A 1 100 ? 19.250 -12.704 -11.413 1.00 85.81 100 PRO A CA 1
ATOM 802 C C . PRO A 1 100 ? 18.359 -11.643 -12.066 1.00 85.81 100 PRO A C 1
ATOM 804 O O . PRO A 1 100 ? 17.721 -10.851 -11.375 1.00 85.81 100 PRO A O 1
ATOM 807 N N . LYS A 1 101 ? 18.236 -11.692 -13.398 1.00 89.75 101 LYS A N 1
ATOM 808 C CA . LYS A 1 101 ? 17.249 -10.897 -14.135 1.00 89.75 101 LYS A CA 1
ATOM 809 C C . LYS A 1 101 ? 15.850 -11.162 -13.588 1.00 89.75 101 LYS A C 1
ATOM 811 O O . LYS A 1 101 ? 15.383 -12.303 -13.623 1.00 89.75 101 LYS A O 1
ATOM 816 N N . MET A 1 102 ? 15.157 -10.115 -13.159 1.00 92.19 102 MET A N 1
ATOM 817 C CA . MET A 1 102 ? 13.776 -10.212 -12.694 1.00 92.19 102 MET A CA 1
ATOM 818 C C . MET A 1 102 ? 12.820 -9.542 -13.672 1.00 92.19 102 MET A C 1
ATOM 820 O O . MET A 1 102 ? 13.147 -8.546 -14.318 1.00 92.19 102 MET A O 1
ATOM 824 N N . ARG A 1 103 ? 11.616 -10.108 -13.776 1.00 92.62 103 ARG A N 1
ATOM 825 C CA . ARG A 1 103 ? 10.516 -9.567 -14.570 1.00 92.62 103 ARG A CA 1
ATOM 826 C C . ARG A 1 103 ? 9.207 -9.724 -13.810 1.00 92.62 103 ARG A C 1
ATOM 828 O O . ARG A 1 103 ? 8.951 -10.793 -13.261 1.00 92.62 103 ARG A O 1
ATOM 835 N N . CYS A 1 104 ? 8.368 -8.699 -13.839 1.00 92.62 104 CYS A N 1
ATOM 836 C CA . CYS A 1 104 ? 6.997 -8.758 -13.343 1.00 92.62 104 CYS A CA 1
ATOM 837 C C . CYS A 1 104 ? 6.052 -7.978 -14.266 1.00 92.62 104 CYS A C 1
ATOM 839 O O . CYS A 1 104 ? 6.489 -7.349 -15.233 1.00 92.62 104 CYS A O 1
ATOM 841 N N . ALA A 1 105 ? 4.756 -8.009 -13.962 1.00 92.69 105 ALA A N 1
ATOM 842 C CA . ALA A 1 105 ? 3.801 -7.112 -14.600 1.00 92.69 105 ALA A CA 1
ATOM 843 C C . ALA A 1 105 ? 4.077 -5.652 -14.191 1.00 92.69 105 ALA A C 1
ATOM 845 O O . ALA A 1 105 ? 4.449 -5.386 -13.047 1.00 92.69 105 ALA A O 1
ATOM 846 N N . LEU A 1 106 ? 3.874 -4.709 -15.110 1.00 90.44 106 LEU A N 1
ATOM 847 C CA . LEU A 1 106 ? 3.912 -3.267 -14.860 1.00 90.44 106 LEU A CA 1
ATOM 848 C C . LEU A 1 106 ? 2.629 -2.851 -14.144 1.00 90.44 106 LEU A C 1
ATOM 850 O O . LEU A 1 106 ? 1.751 -2.212 -14.711 1.00 90.44 106 LEU A O 1
ATOM 854 N N . THR A 1 107 ? 2.512 -3.262 -12.887 1.00 84.25 107 THR A N 1
ATOM 855 C CA . THR A 1 107 ? 1.471 -2.783 -11.984 1.00 84.25 107 THR A CA 1
ATOM 856 C C . THR A 1 107 ? 2.095 -2.427 -10.638 1.00 84.25 107 THR A C 1
ATOM 858 O O . THR A 1 107 ? 3.099 -3.039 -10.254 1.00 84.25 107 THR A O 1
ATOM 861 N N . PRO A 1 108 ? 1.510 -1.471 -9.904 1.00 79.12 108 PRO A N 1
ATOM 862 C CA . PRO A 1 108 ? 2.004 -1.060 -8.592 1.00 79.12 108 PRO A CA 1
ATOM 863 C C . PRO A 1 108 ? 2.197 -2.235 -7.623 1.00 79.12 108 PRO A C 1
ATOM 865 O O . PRO A 1 108 ? 3.215 -2.328 -6.947 1.00 79.12 108 PRO A O 1
ATOM 868 N N . GLU A 1 109 ? 1.286 -3.207 -7.629 1.00 79.00 109 GLU A N 1
ATOM 869 C CA . GLU A 1 109 ? 1.324 -4.378 -6.748 1.00 79.00 109 GLU A CA 1
ATOM 870 C C . GLU A 1 109 ? 2.495 -5.316 -7.062 1.00 79.00 109 GLU A C 1
ATOM 872 O O . GLU A 1 109 ? 3.046 -5.954 -6.167 1.00 79.00 109 GLU A O 1
ATOM 877 N N . ASN A 1 110 ? 2.884 -5.400 -8.335 1.00 85.62 110 ASN A N 1
ATOM 878 C CA . ASN A 1 110 ? 3.859 -6.376 -8.809 1.00 85.62 110 ASN A CA 1
ATOM 879 C C . ASN A 1 110 ? 5.299 -5.854 -8.803 1.00 85.62 110 ASN A C 1
ATOM 881 O O . ASN A 1 110 ? 6.223 -6.664 -8.788 1.00 85.62 110 ASN A O 1
ATOM 885 N N . VAL A 1 111 ? 5.516 -4.533 -8.801 1.00 87.81 111 VAL A N 1
ATOM 886 C CA . VAL A 1 111 ? 6.872 -3.952 -8.863 1.00 87.81 111 VAL A CA 1
ATOM 887 C C . VAL A 1 111 ? 7.623 -3.976 -7.532 1.00 87.81 111 VAL A C 1
ATOM 889 O O . VAL A 1 111 ? 8.838 -3.779 -7.514 1.00 87.81 111 VAL A O 1
ATOM 892 N N . ARG A 1 112 ? 6.941 -4.261 -6.416 1.00 82.69 112 ARG A N 1
ATOM 893 C CA . ARG A 1 112 ? 7.545 -4.253 -5.076 1.00 82.69 112 ARG A CA 1
ATOM 894 C C . ARG A 1 112 ? 8.809 -5.124 -4.947 1.00 82.69 112 ARG A C 1
ATOM 896 O O . ARG A 1 112 ? 9.790 -4.620 -4.405 1.00 82.69 112 ARG A O 1
ATOM 903 N N . PRO A 1 113 ? 8.858 -6.378 -5.440 1.00 86.12 113 PRO A N 1
ATOM 904 C CA . PRO A 1 113 ? 10.067 -7.197 -5.343 1.00 86.12 113 PRO A CA 1
ATOM 905 C C . PRO A 1 113 ? 11.255 -6.608 -6.115 1.00 86.12 113 PRO A C 1
ATOM 907 O O . PRO A 1 113 ? 12.391 -6.741 -5.676 1.00 86.12 113 PRO A O 1
ATOM 910 N N . LEU A 1 114 ? 11.001 -5.929 -7.241 1.00 90.81 114 LEU A N 1
ATOM 911 C CA . LEU A 1 114 ? 12.046 -5.237 -8.002 1.00 90.81 114 LEU A CA 1
ATOM 912 C C . LEU A 1 114 ? 12.569 -4.034 -7.217 1.00 90.81 114 LEU A C 1
ATOM 914 O O . LEU A 1 114 ? 13.777 -3.855 -7.135 1.00 90.81 114 LEU A O 1
ATOM 918 N N . PHE A 1 115 ? 11.673 -3.239 -6.619 1.00 84.50 115 PHE A N 1
ATOM 919 C CA . PHE A 1 115 ? 12.054 -2.104 -5.775 1.00 84.50 115 PHE A CA 1
ATOM 920 C C . PHE A 1 115 ? 12.913 -2.558 -4.591 1.00 84.50 115 PHE A C 1
ATOM 922 O O . PHE A 1 115 ? 13.986 -2.003 -4.382 1.00 84.50 115 PHE A O 1
ATOM 929 N N . GLN A 1 116 ? 12.499 -3.620 -3.888 1.00 81.12 116 GLN A N 1
ATOM 930 C CA . GLN A 1 116 ? 13.281 -4.208 -2.797 1.00 81.12 116 GLN A CA 1
ATOM 931 C C . GLN A 1 116 ? 14.657 -4.687 -3.275 1.00 81.12 116 GLN A C 1
ATOM 933 O O . GLN A 1 116 ? 15.651 -4.461 -2.600 1.00 81.12 116 GLN A O 1
ATOM 938 N N . MET A 1 117 ? 14.737 -5.298 -4.461 1.00 86.88 117 MET A N 1
ATOM 939 C CA . MET A 1 117 ? 16.016 -5.737 -5.017 1.00 86.88 117 MET A CA 1
ATOM 940 C C . MET A 1 117 ? 16.947 -4.559 -5.345 1.00 86.88 117 MET A C 1
ATOM 942 O O . MET A 1 117 ? 18.144 -4.659 -5.095 1.00 86.88 117 MET A O 1
ATOM 946 N N . VAL A 1 118 ? 16.426 -3.446 -5.883 1.00 86.12 118 VAL A N 1
ATOM 947 C CA . VAL A 1 118 ? 17.223 -2.219 -6.086 1.00 86.12 118 VAL A CA 1
ATOM 948 C C . VAL A 1 118 ? 17.667 -1.639 -4.751 1.00 86.12 118 VAL A C 1
ATOM 950 O O . VAL A 1 118 ? 18.828 -1.270 -4.622 1.00 86.12 118 VAL A O 1
ATOM 953 N N . TRP A 1 119 ? 16.763 -1.598 -3.774 1.00 78.50 119 TRP A N 1
ATOM 954 C CA . TRP A 1 119 ? 17.030 -1.111 -2.427 1.00 78.50 119 TRP A CA 1
ATOM 955 C C . TRP A 1 119 ? 18.163 -1.890 -1.752 1.00 78.50 119 TRP A C 1
ATOM 957 O O . TRP A 1 119 ? 19.140 -1.295 -1.319 1.00 78.50 119 TRP A O 1
ATOM 967 N N . ASP A 1 120 ? 18.080 -3.221 -1.739 1.00 79.19 120 ASP A N 1
ATOM 968 C CA . ASP A 1 120 ? 19.100 -4.087 -1.136 1.00 79.19 120 ASP A CA 1
ATOM 969 C C . ASP A 1 120 ? 20.449 -4.000 -1.874 1.00 79.19 120 ASP A C 1
ATOM 971 O O . ASP A 1 120 ? 21.505 -4.236 -1.286 1.00 79.19 120 ASP A O 1
ATOM 975 N N . HIS A 1 121 ? 20.417 -3.687 -3.174 1.00 83.56 121 HIS A N 1
ATOM 976 C CA . HIS A 1 121 ? 21.605 -3.505 -4.005 1.00 83.56 121 HIS A CA 1
ATOM 977 C C . HIS A 1 121 ? 22.247 -2.119 -3.832 1.00 83.56 121 HIS A C 1
ATOM 979 O O . HIS A 1 121 ? 23.457 -1.971 -4.010 1.00 83.56 121 HIS A O 1
ATOM 985 N N . ASN A 1 122 ? 21.454 -1.096 -3.511 1.00 74.31 122 ASN A N 1
ATOM 986 C CA . ASN A 1 122 ? 21.943 0.243 -3.225 1.00 74.31 122 ASN A CA 1
ATOM 987 C C . ASN A 1 122 ? 22.556 0.220 -1.815 1.00 74.31 122 ASN A C 1
ATOM 989 O O . ASN A 1 122 ? 21.833 0.114 -0.829 1.00 74.31 122 ASN A O 1
ATOM 993 N N . GLU A 1 123 ? 23.891 0.251 -1.696 1.00 58.00 123 GLU A N 1
ATOM 994 C CA . GLU A 1 123 ? 24.537 0.298 -0.375 1.00 58.00 123 GLU A CA 1
ATOM 995 C C . GLU A 1 123 ? 23.935 1.459 0.439 1.00 58.00 123 GLU A C 1
ATOM 997 O O . GLU A 1 123 ? 23.898 2.585 -0.068 1.00 58.00 123 GLU A O 1
ATOM 1002 N N . PRO A 1 124 ? 23.444 1.220 1.671 1.00 53.34 124 PRO A N 1
ATOM 1003 C CA . PRO A 1 124 ? 22.804 2.265 2.452 1.00 53.34 124 PRO A CA 1
ATOM 1004 C C . PRO A 1 124 ? 23.837 3.352 2.735 1.00 53.34 124 PRO A C 1
ATOM 1006 O O . PRO A 1 124 ? 24.814 3.112 3.448 1.00 53.34 124 PRO A O 1
ATOM 1009 N N . ASP A 1 125 ? 23.632 4.550 2.185 1.00 52.91 125 ASP A N 1
ATOM 1010 C CA . ASP A 1 125 ? 24.402 5.711 2.611 1.00 52.91 125 ASP A CA 1
ATOM 1011 C C . ASP A 1 125 ? 24.085 5.922 4.104 1.00 52.91 125 ASP A C 1
ATOM 1013 O O . ASP A 1 125 ? 22.922 6.151 4.452 1.00 52.91 125 ASP A O 1
ATOM 1017 N N . PRO A 1 126 ? 25.080 5.820 5.007 1.00 49.84 126 PRO A N 1
ATOM 1018 C CA . PRO A 1 126 ? 24.863 5.911 6.450 1.00 49.84 126 PRO A CA 1
ATOM 1019 C C . PRO A 1 126 ? 24.335 7.281 6.899 1.00 49.84 126 PRO A C 1
ATOM 1021 O O . PRO A 1 126 ? 23.936 7.424 8.055 1.00 49.84 126 PRO A O 1
ATOM 1024 N N . TYR A 1 127 ? 24.342 8.279 6.011 1.00 48.22 127 TYR A N 1
ATOM 1025 C CA . TYR A 1 127 ? 23.786 9.612 6.232 1.00 48.22 127 TYR A CA 1
ATOM 1026 C C . TYR A 1 127 ? 22.500 9.874 5.443 1.00 48.22 127 TYR A C 1
ATOM 1028 O O . TYR A 1 127 ? 21.905 10.941 5.598 1.00 48.22 127 TYR A O 1
ATOM 1036 N N . SER A 1 128 ? 22.064 8.928 4.609 1.00 47.00 128 SER A N 1
ATOM 1037 C CA . SER A 1 128 ? 20.780 9.022 3.922 1.00 47.00 128 SER A CA 1
ATOM 1038 C C . SER A 1 128 ? 19.647 8.631 4.866 1.00 47.00 128 SER A C 1
ATOM 1040 O O . SER A 1 128 ? 19.732 7.644 5.601 1.00 47.00 128 SER A O 1
ATOM 1042 N N . GLU A 1 129 ? 18.573 9.421 4.863 1.00 48.81 129 GLU A N 1
ATOM 1043 C CA . GLU A 1 129 ? 17.313 8.986 5.459 1.00 48.81 129 GLU A CA 1
ATOM 1044 C C . GLU A 1 129 ? 16.917 7.666 4.796 1.00 48.81 129 GLU A C 1
ATOM 1046 O O . GLU A 1 129 ? 16.935 7.568 3.568 1.00 48.81 129 GLU A O 1
ATOM 1051 N N . THR A 1 130 ? 16.574 6.650 5.594 1.00 47.38 130 THR A N 1
ATOM 1052 C CA . THR A 1 130 ? 15.962 5.432 5.054 1.00 47.38 130 THR A CA 1
ATOM 1053 C C . THR A 1 130 ? 14.741 5.871 4.243 1.00 47.38 130 THR A C 1
ATOM 1055 O O . THR A 1 130 ? 13.827 6.458 4.830 1.00 47.38 130 THR A O 1
ATOM 1058 N N . PRO A 1 131 ? 14.702 5.652 2.919 1.00 45.28 131 PRO A N 1
ATOM 1059 C CA . PRO A 1 131 ? 13.560 5.975 2.097 1.00 45.28 131 PRO A CA 1
ATOM 1060 C C . PRO A 1 131 ? 12.347 5.315 2.707 1.00 45.28 131 PRO A C 1
ATOM 1062 O O . PRO A 1 131 ? 12.296 4.102 2.934 1.00 45.28 131 PRO A O 1
ATOM 1065 N N . GLN A 1 132 ? 11.374 6.153 3.027 1.00 53.50 132 GLN A N 1
ATOM 1066 C CA . GLN A 1 132 ? 10.105 5.683 3.524 1.00 53.50 132 GLN A CA 1
ATOM 1067 C C . GLN A 1 132 ? 9.403 5.017 2.348 1.00 53.50 132 GLN A C 1
ATOM 1069 O O . GLN A 1 132 ? 8.807 5.681 1.499 1.00 53.50 132 GLN A O 1
ATOM 1074 N N . PHE A 1 133 ? 9.508 3.687 2.285 1.00 57.66 133 PHE A N 1
ATOM 1075 C CA . PHE A 1 133 ? 8.612 2.869 1.481 1.00 57.66 133 PHE A CA 1
ATOM 1076 C C . PHE A 1 133 ? 7.198 3.393 1.736 1.00 57.66 133 PHE A C 1
ATOM 1078 O O . PHE A 1 133 ? 6.816 3.501 2.906 1.00 57.66 133 PHE A O 1
ATOM 1085 N N . PRO A 1 134 ? 6.417 3.747 0.705 1.00 63.03 134 PRO A N 1
ATOM 1086 C CA . PRO A 1 134 ? 5.042 4.136 0.933 1.00 63.03 134 PRO A CA 1
ATOM 1087 C C . PRO A 1 134 ? 4.307 2.927 1.508 1.00 63.03 134 PRO A C 1
ATOM 1089 O O . PRO A 1 134 ? 3.975 1.986 0.797 1.00 63.03 134 PRO A O 1
ATOM 1092 N N . LYS A 1 135 ? 4.122 2.914 2.828 1.00 76.56 135 LYS A N 1
ATOM 1093 C CA . LYS A 1 135 ? 3.540 1.768 3.517 1.00 76.56 135 LYS A CA 1
ATOM 1094 C C . LYS A 1 135 ? 2.055 1.716 3.216 1.00 76.56 135 LYS A C 1
ATOM 1096 O O . LYS A 1 135 ? 1.358 2.722 3.361 1.00 76.56 135 LYS A O 1
ATOM 1101 N N . ARG A 1 136 ? 1.572 0.545 2.815 1.00 82.00 136 ARG A N 1
ATOM 1102 C CA . ARG A 1 136 ? 0.144 0.298 2.640 1.00 82.00 136 ARG A CA 1
ATOM 1103 C C . ARG A 1 136 ? -0.504 0.211 4.012 1.00 82.00 136 ARG A C 1
ATOM 1105 O O . ARG A 1 136 ? 0.020 -0.465 4.901 1.00 82.00 136 ARG A O 1
ATOM 1112 N N . SER A 1 137 ? -1.648 0.850 4.188 1.00 87.19 137 SER A N 1
ATOM 1113 C CA . SER A 1 137 ? -2.425 0.725 5.418 1.00 87.19 137 SER A CA 1
ATOM 1114 C C . SER A 1 137 ? -3.897 0.509 5.118 1.00 87.19 137 SER A C 1
ATOM 1116 O O . SER A 1 137 ? -4.364 0.706 3.995 1.00 87.19 137 SER A O 1
ATOM 1118 N N . LEU A 1 138 ? -4.628 0.056 6.129 1.00 89.44 138 LEU A N 1
ATOM 1119 C CA . LEU A 1 138 ? -6.061 -0.143 6.036 1.00 89.44 138 LEU A CA 1
ATOM 1120 C C . LEU A 1 138 ? -6.721 0.313 7.328 1.00 89.44 138 LEU A C 1
ATOM 1122 O O . LEU A 1 138 ? -6.277 -0.039 8.424 1.00 89.44 138 LEU A O 1
ATOM 1126 N N . VAL A 1 139 ? -7.799 1.072 7.161 1.00 90.88 139 VAL A N 1
ATOM 1127 C CA . VAL A 1 139 ? -8.734 1.415 8.224 1.00 90.88 139 VAL A CA 1
ATOM 1128 C C . VAL A 1 139 ? -10.042 0.686 7.946 1.00 90.88 139 VAL A C 1
ATOM 1130 O O . VAL A 1 139 ? -10.662 0.893 6.905 1.00 90.88 139 VAL A O 1
ATOM 1133 N N . ARG A 1 140 ? -10.462 -0.174 8.870 1.00 91.44 140 ARG A N 1
ATOM 1134 C CA . ARG A 1 140 ? -11.751 -0.865 8.820 1.00 91.44 140 ARG A CA 1
ATOM 1135 C C . ARG A 1 140 ? -12.750 -0.127 9.695 1.00 91.44 140 ARG A C 1
ATOM 1137 O O . ARG A 1 140 ? -12.533 0.005 10.893 1.00 91.44 140 ARG A O 1
ATOM 1144 N N . LEU A 1 141 ? -13.861 0.308 9.118 1.00 91.94 141 LEU A N 1
ATOM 1145 C CA . LEU A 1 141 ? -14.995 0.868 9.845 1.00 91.94 141 LEU A CA 1
ATOM 1146 C C . LEU A 1 141 ? -16.088 -0.193 9.959 1.00 91.94 141 LEU A C 1
ATOM 1148 O O . LEU A 1 141 ? -16.713 -0.551 8.959 1.00 91.94 141 LEU A O 1
ATOM 1152 N N . VAL A 1 142 ? -16.343 -0.688 11.167 1.00 91.50 142 VAL A N 1
ATOM 1153 C CA . VAL A 1 142 ? -17.497 -1.550 11.446 1.00 91.50 142 VAL A CA 1
ATOM 1154 C C . VAL A 1 142 ? -18.690 -0.647 11.730 1.00 91.50 142 VAL A C 1
ATOM 1156 O O . VAL A 1 142 ? -18.657 0.176 12.641 1.00 91.50 142 VAL A O 1
ATOM 1159 N N . CYS A 1 143 ? -19.725 -0.784 10.909 1.00 91.44 143 CYS A N 1
ATOM 1160 C CA . CYS A 1 143 ? -20.912 0.067 10.927 1.00 91.44 143 CYS A CA 1
ATOM 1161 C C . CYS A 1 143 ? -22.074 -0.602 11.664 1.00 91.44 143 CYS A C 1
ATOM 1163 O O . CYS A 1 143 ? -22.841 0.063 12.352 1.00 91.44 143 CYS A O 1
ATOM 1165 N N . GLU A 1 144 ? -22.194 -1.921 11.525 1.00 90.88 144 GLU A N 1
ATOM 1166 C CA . GLU A 1 144 ? -23.246 -2.725 12.140 1.00 90.88 144 GLU A CA 1
ATOM 1167 C C . GLU A 1 144 ? -22.654 -4.004 12.730 1.00 90.88 144 GLU A C 1
ATOM 1169 O O . GLU A 1 144 ? -21.698 -4.563 12.183 1.00 90.88 144 GLU A O 1
ATOM 1174 N N . ARG A 1 145 ? -23.254 -4.485 13.826 1.00 87.19 145 ARG A N 1
ATOM 1175 C CA . ARG A 1 145 ? -22.882 -5.742 14.481 1.00 87.19 145 ARG A CA 1
ATOM 1176 C C . ARG A 1 145 ? -24.085 -6.607 14.839 1.00 87.19 145 ARG A C 1
ATOM 1178 O O . ARG A 1 145 ? -25.118 -6.117 15.288 1.00 87.19 145 ARG A O 1
ATOM 1185 N N . SER A 1 146 ? -23.893 -7.917 14.714 1.00 84.38 146 SER A N 1
ATOM 1186 C CA . SER A 1 146 ? -24.782 -8.965 15.211 1.00 84.38 146 SER A CA 1
ATOM 1187 C C . SER A 1 146 ? -23.941 -10.108 15.787 1.00 84.38 146 SER A C 1
ATOM 1189 O O . SER A 1 146 ? -23.503 -11.014 15.077 1.00 84.38 146 SER A O 1
ATOM 1191 N N . GLY A 1 147 ? -23.654 -10.041 17.091 1.00 84.44 147 GLY A N 1
ATOM 1192 C CA . GLY A 1 147 ? -22.708 -10.958 17.732 1.00 84.44 147 GLY A CA 1
ATOM 1193 C C . GLY A 1 147 ? -21.297 -10.809 17.150 1.00 84.44 147 GLY A C 1
ATOM 1194 O O . GLY A 1 147 ? -20.755 -9.708 17.114 1.00 84.44 147 GLY A O 1
ATOM 1195 N N . GLU A 1 148 ? -20.717 -11.913 16.674 1.00 84.94 148 GLU A N 1
ATOM 1196 C CA . GLU A 1 148 ? -19.377 -11.956 16.056 1.00 84.94 148 GLU A CA 1
ATOM 1197 C C . GLU A 1 148 ? -19.359 -11.513 14.582 1.00 84.94 148 GLU A C 1
ATOM 1199 O O . GLU A 1 148 ? -18.301 -11.468 13.946 1.00 84.94 148 GLU A O 1
ATOM 1204 N N . VAL A 1 149 ? -20.532 -11.217 14.019 1.00 87.19 149 VAL A N 1
ATOM 1205 C CA . VAL A 1 149 ? -20.701 -10.806 12.625 1.00 87.19 149 VAL A CA 1
ATOM 1206 C C . VAL A 1 149 ? -20.828 -9.290 12.553 1.00 87.19 149 VAL A C 1
ATOM 1208 O O . VAL A 1 149 ? -21.531 -8.685 13.364 1.00 87.19 149 VAL A O 1
ATOM 1211 N N . GLY A 1 150 ? -20.178 -8.669 11.573 1.00 89.25 150 GLY A N 1
ATOM 1212 C CA . GLY A 1 150 ? -20.317 -7.245 11.307 1.00 89.25 150 GLY A CA 1
ATOM 1213 C C . GLY A 1 150 ? -20.284 -6.889 9.829 1.00 89.25 150 GLY A C 1
ATOM 1214 O O . GLY A 1 150 ? -19.808 -7.649 8.982 1.00 89.25 150 GLY A O 1
ATOM 1215 N N . SER A 1 151 ? -20.782 -5.692 9.549 1.00 91.38 151 SER A N 1
ATOM 1216 C CA . SER A 1 151 ? -20.861 -5.098 8.214 1.00 91.38 151 SER A CA 1
ATOM 1217 C C . SER A 1 151 ? -20.288 -3.688 8.252 1.00 91.38 151 SER A C 1
ATOM 1219 O O . SER A 1 151 ? -20.382 -2.999 9.273 1.00 91.38 151 SER A O 1
ATOM 1221 N N . GLY A 1 152 ? -19.687 -3.245 7.152 1.00 92.88 152 GLY A N 1
ATOM 1222 C CA . GLY A 1 152 ? -19.051 -1.938 7.116 1.00 92.88 152 GLY A CA 1
ATOM 1223 C C . GLY A 1 152 ? -18.192 -1.683 5.889 1.00 92.88 152 GLY A C 1
ATOM 1224 O O . GLY A 1 152 ? -18.534 -2.094 4.779 1.00 92.88 152 GLY A O 1
ATOM 1225 N N . ILE A 1 153 ? -17.105 -0.938 6.085 1.00 90.75 153 ILE A N 1
ATOM 1226 C CA . ILE A 1 153 ? -16.280 -0.389 5.009 1.00 90.75 153 ILE A CA 1
ATOM 1227 C C . ILE A 1 153 ? -14.797 -0.565 5.338 1.00 90.75 153 ILE A C 1
ATOM 1229 O O . ILE A 1 153 ? -14.344 -0.158 6.404 1.00 90.75 153 ILE A O 1
ATOM 1233 N N . ASP A 1 154 ? -14.035 -1.107 4.394 1.00 89.31 154 ASP A N 1
ATOM 1234 C CA . ASP A 1 154 ? -12.576 -1.068 4.401 1.00 89.31 154 ASP A CA 1
ATOM 1235 C C . ASP A 1 154 ? -12.091 0.119 3.561 1.00 89.31 154 ASP A C 1
ATOM 1237 O O . ASP A 1 154 ? -12.439 0.247 2.385 1.00 89.31 154 ASP A O 1
ATOM 1241 N N . VAL A 1 155 ? -11.271 0.981 4.161 1.00 88.81 155 VAL A N 1
ATOM 1242 C CA . VAL A 1 155 ? -10.577 2.085 3.491 1.00 88.81 155 VAL A CA 1
ATOM 1243 C C . VAL A 1 155 ? -9.100 1.734 3.414 1.00 88.81 155 VAL A C 1
ATOM 1245 O O . VAL A 1 155 ? -8.379 1.749 4.411 1.00 88.81 155 VAL A O 1
ATOM 1248 N N . PHE A 1 156 ? -8.657 1.374 2.217 1.00 86.56 156 PHE A N 1
ATOM 1249 C CA . PHE A 1 156 ? -7.291 0.961 1.942 1.00 86.56 156 PHE A CA 1
ATOM 1250 C C . PHE A 1 156 ? -6.486 2.119 1.357 1.00 86.56 156 PHE A C 1
ATOM 1252 O O . PHE A 1 156 ? -6.855 2.680 0.327 1.00 86.56 156 PHE A O 1
ATOM 1259 N N . TYR A 1 157 ? -5.355 2.430 1.980 1.00 84.19 157 TYR A N 1
ATOM 1260 C CA . TYR A 1 157 ? -4.392 3.401 1.484 1.00 84.19 157 TYR A CA 1
ATOM 1261 C C . TYR A 1 157 ? -3.223 2.653 0.837 1.00 84.19 157 TYR A C 1
ATOM 1263 O O . TYR A 1 157 ? -2.392 2.096 1.559 1.00 84.19 157 TYR A O 1
ATOM 1271 N N . PRO A 1 158 ? -3.121 2.633 -0.505 1.00 73.25 158 PRO A N 1
ATOM 1272 C CA . PRO A 1 158 ? -2.000 1.994 -1.189 1.00 73.25 158 PRO A CA 1
ATOM 1273 C C . PRO A 1 158 ? -0.668 2.709 -0.924 1.00 73.25 158 PRO A C 1
ATOM 1275 O O . PRO A 1 158 ? 0.388 2.112 -1.100 1.00 73.25 158 PRO A O 1
ATOM 1278 N N . ILE A 1 159 ? -0.708 3.986 -0.524 1.00 71.81 159 ILE A N 1
ATOM 1279 C CA . ILE A 1 159 ? 0.460 4.867 -0.410 1.00 71.81 159 ILE A CA 1
ATOM 1280 C C . ILE A 1 159 ? 0.355 5.707 0.850 1.00 71.81 159 ILE A C 1
ATOM 1282 O O . ILE A 1 159 ? -0.710 6.248 1.153 1.00 71.81 159 ILE A O 1
ATOM 1286 N N . GLY A 1 160 ? 1.487 5.885 1.535 1.00 75.75 160 GLY A N 1
ATOM 1287 C CA . GLY A 1 160 ? 1.592 6.815 2.661 1.00 75.75 160 GLY A CA 1
ATOM 1288 C C . GLY A 1 160 ? 0.620 6.484 3.792 1.00 75.75 160 GLY A C 1
ATOM 1289 O O . GLY A 1 160 ? 0.192 7.375 4.521 1.00 75.75 160 GLY A O 1
ATOM 1290 N N . GLY A 1 161 ? 0.246 5.213 3.924 1.00 81.69 161 GLY A N 1
ATOM 1291 C CA . GLY A 1 161 ? -0.777 4.751 4.844 1.00 81.69 161 GLY A CA 1
ATOM 1292 C C . GLY A 1 161 ? -0.454 5.041 6.308 1.00 81.69 161 GLY A C 1
ATOM 1293 O O . GLY A 1 161 ? -1.374 5.259 7.096 1.00 81.69 161 GLY A O 1
ATOM 1294 N N . GLU A 1 162 ? 0.832 5.112 6.660 1.00 84.56 162 GLU A N 1
ATOM 1295 C CA . GLU A 1 162 ? 1.276 5.572 7.978 1.00 84.56 162 GLU A CA 1
ATOM 1296 C C . GLU A 1 162 ? 0.864 7.016 8.266 1.00 84.56 162 GLU A C 1
ATOM 1298 O O . GLU A 1 162 ? 0.237 7.282 9.286 1.00 84.56 162 GLU A O 1
ATOM 1303 N N . GLU A 1 163 ? 1.135 7.935 7.343 1.00 81.69 163 GLU A N 1
ATOM 1304 C CA . GLU A 1 163 ? 0.798 9.348 7.492 1.00 81.69 163 GLU A CA 1
ATOM 1305 C C . GLU A 1 163 ? -0.718 9.557 7.523 1.00 81.69 163 GLU A C 1
ATOM 1307 O O . GLU A 1 163 ? -1.228 10.381 8.282 1.00 81.69 163 GLU A O 1
ATOM 1312 N N . ARG A 1 164 ? -1.459 8.767 6.735 1.00 85.31 164 ARG A N 1
ATOM 1313 C CA . ARG A 1 164 ? -2.926 8.796 6.733 1.00 85.31 164 ARG A CA 1
ATOM 1314 C C . ARG A 1 164 ? -3.490 8.390 8.092 1.00 85.31 164 ARG A C 1
ATOM 1316 O O . ARG A 1 164 ? -4.341 9.094 8.622 1.00 85.31 164 ARG A O 1
ATOM 1323 N N . ILE A 1 165 ? -2.986 7.309 8.688 1.00 87.88 165 ILE A N 1
ATOM 1324 C CA . ILE A 1 165 ? -3.429 6.876 10.019 1.00 87.88 165 ILE A CA 1
ATOM 1325 C C . ILE A 1 165 ? -3.007 7.884 11.098 1.00 87.88 165 ILE A C 1
ATOM 1327 O O . ILE A 1 165 ? -3.835 8.213 11.946 1.00 87.88 165 ILE A O 1
ATOM 1331 N N . ARG A 1 166 ? -1.783 8.436 11.040 1.00 87.62 166 ARG A N 1
ATOM 1332 C CA . ARG A 1 166 ? -1.316 9.470 11.989 1.00 87.62 166 ARG A CA 1
ATOM 1333 C C . ARG A 1 166 ? -2.232 10.691 12.022 1.00 87.62 166 ARG A C 1
ATOM 1335 O O . ARG A 1 166 ? -2.488 11.228 13.092 1.00 87.62 166 ARG A O 1
ATOM 1342 N N . ARG A 1 167 ? -2.734 11.123 10.862 1.00 86.75 167 ARG A N 1
ATOM 1343 C CA . ARG A 1 167 ? -3.667 12.256 10.759 1.00 86.75 167 ARG A CA 1
ATOM 1344 C C . ARG A 1 167 ? -5.097 11.886 11.132 1.00 86.75 167 ARG A C 1
ATOM 1346 O O . ARG A 1 167 ? -5.782 12.685 11.754 1.00 86.75 167 ARG A O 1
ATOM 1353 N N . PHE A 1 168 ? -5.536 10.682 10.774 1.00 88.12 168 PHE A N 1
ATOM 1354 C CA . PHE A 1 168 ? -6.895 10.228 11.051 1.00 88.12 168 PHE A CA 1
ATOM 1355 C C . PHE A 1 168 ? -7.143 9.949 12.538 1.00 88.12 168 PHE A C 1
ATOM 1357 O O . PHE A 1 168 ? -8.202 10.302 13.049 1.00 88.12 168 PHE A O 1
ATOM 1364 N N . LEU A 1 169 ? -6.188 9.325 13.238 1.00 88.56 169 LEU A N 1
ATOM 1365 C CA . LEU A 1 169 ? -6.361 8.905 14.633 1.00 88.56 169 LEU A CA 1
ATOM 1366 C C . LEU A 1 169 ? -6.810 10.055 15.557 1.00 88.56 169 LEU A C 1
ATOM 1368 O O . LEU A 1 169 ? -7.825 9.883 16.225 1.00 88.56 169 LEU A O 1
ATOM 1372 N N . PRO A 1 170 ? -6.160 11.235 15.570 1.00 86.00 170 PRO A N 1
ATOM 1373 C CA . PRO A 1 170 ? -6.622 12.371 16.372 1.00 86.00 170 PRO A CA 1
ATOM 1374 C C . PRO A 1 170 ? -8.009 12.895 15.969 1.00 86.00 170 PRO A C 1
ATOM 1376 O O . PRO A 1 170 ? -8.767 13.370 16.811 1.00 86.00 170 PRO A O 1
ATOM 1379 N N . GLU A 1 171 ? -8.364 12.810 14.684 1.00 85.56 171 GLU A N 1
ATOM 1380 C CA . GLU A 1 171 ? -9.642 13.300 14.152 1.00 85.56 171 GLU A CA 1
ATOM 1381 C C . GLU A 1 171 ? -10.811 12.344 14.409 1.00 85.56 171 GLU A C 1
ATOM 1383 O O . GLU A 1 171 ? -11.972 12.711 14.215 1.00 85.56 171 GLU A O 1
ATOM 1388 N N . ILE A 1 172 ? -10.532 11.122 14.861 1.00 84.38 172 ILE A N 1
ATOM 1389 C CA . ILE A 1 172 ? -11.545 10.094 15.085 1.00 84.38 172 ILE A CA 1
ATOM 1390 C C . ILE A 1 172 ? -12.598 10.571 16.094 1.00 84.38 172 ILE A C 1
ATOM 1392 O O . ILE A 1 172 ? -13.790 10.399 15.867 1.00 84.38 172 ILE A O 1
ATOM 1396 N N . LEU A 1 173 ? -12.176 11.298 17.134 1.00 81.12 173 LEU A N 1
ATOM 1397 C CA . LEU A 1 173 ? -13.047 11.822 18.193 1.00 81.12 173 LEU A CA 1
ATOM 1398 C C . LEU A 1 173 ? -14.009 12.909 17.698 1.00 81.12 173 LEU A C 1
ATOM 1400 O O . LEU A 1 173 ? -15.032 13.171 18.330 1.00 81.12 173 LEU A O 1
ATOM 1404 N N . LEU A 1 174 ? -13.700 13.541 16.562 1.00 77.38 174 LEU A N 1
ATOM 1405 C CA . LEU A 1 174 ? -14.592 14.496 15.905 1.00 77.38 174 LEU A CA 1
ATOM 1406 C C . LEU A 1 174 ? -15.715 13.782 15.136 1.00 77.38 174 LEU A C 1
ATOM 1408 O O . LEU A 1 174 ? -16.744 14.392 14.844 1.00 77.38 174 LEU A O 1
ATOM 1412 N N . GLY A 1 175 ? -15.526 12.502 14.800 1.00 72.25 175 GLY A N 1
ATOM 1413 C CA . GLY A 1 175 ? -16.495 11.674 14.097 1.00 72.25 175 GLY A CA 1
ATOM 1414 C C . GLY A 1 175 ? -17.271 10.763 15.047 1.00 72.25 175 GLY A C 1
ATOM 1415 O O . GLY A 1 175 ? -16.752 9.759 15.516 1.00 72.25 175 GLY A O 1
ATOM 1416 N N . GLN A 1 176 ? -18.547 11.070 15.289 1.00 69.38 176 GLN A N 1
ATOM 1417 C CA . GLN A 1 176 ? -19.438 10.234 16.118 1.00 69.38 176 GLN A CA 1
ATOM 1418 C C . GLN A 1 176 ? -20.290 9.249 15.305 1.00 69.38 176 GLN A C 1
ATOM 1420 O O . GLN A 1 176 ? -21.027 8.439 15.856 1.00 69.38 176 GLN A O 1
ATOM 1425 N N . THR A 1 177 ? -20.231 9.342 13.978 1.00 81.75 177 THR A N 1
ATOM 1426 C CA . THR A 1 177 ? -20.997 8.506 13.047 1.00 81.75 177 THR A CA 1
ATOM 1427 C C . THR A 1 177 ? -20.082 7.932 11.975 1.00 81.75 177 THR A C 1
ATOM 1429 O O . THR A 1 177 ? -19.057 8.534 11.639 1.00 81.75 177 THR A O 1
ATOM 1432 N N . VAL A 1 178 ? -20.485 6.808 11.383 1.00 82.69 178 VAL A N 1
ATOM 1433 C CA . VAL A 1 178 ? -19.799 6.209 10.227 1.00 82.69 178 VAL A CA 1
ATOM 1434 C C . VAL A 1 178 ? -19.572 7.246 9.123 1.00 82.69 178 VAL A C 1
ATOM 1436 O O . VAL A 1 178 ? -18.451 7.377 8.642 1.00 82.69 178 VAL A O 1
ATOM 1439 N N . ASP A 1 179 ? -20.594 8.036 8.779 1.00 83.69 179 ASP A N 1
ATOM 1440 C CA . ASP A 1 179 ? -20.511 9.050 7.719 1.00 83.69 179 ASP A CA 1
ATOM 1441 C C . ASP A 1 179 ? -19.475 10.138 8.036 1.00 83.69 179 ASP A C 1
ATOM 1443 O O . ASP A 1 179 ? -18.699 10.541 7.165 1.00 83.69 179 ASP A O 1
ATOM 1447 N N . SER A 1 180 ? -19.414 10.596 9.291 1.00 85.88 180 SER A N 1
ATOM 1448 C CA . SER A 1 180 ? -18.404 11.572 9.723 1.00 85.88 180 SER A CA 1
ATOM 1449 C C . SER A 1 180 ? -16.988 10.989 9.739 1.00 85.88 180 SER A C 1
ATOM 1451 O O . SER A 1 180 ? -16.052 11.657 9.313 1.00 85.88 180 SER A O 1
ATOM 1453 N N . LEU A 1 181 ? -16.825 9.731 10.159 1.00 86.38 181 LEU A N 1
ATOM 1454 C CA . LEU A 1 181 ? -15.527 9.052 10.173 1.00 86.38 181 LEU A CA 1
ATOM 1455 C C . LEU A 1 181 ? -15.016 8.802 8.754 1.00 86.38 181 LEU A C 1
ATOM 1457 O O . LEU A 1 181 ? -13.850 9.056 8.461 1.00 86.38 181 LEU A O 1
ATOM 1461 N N . LEU A 1 182 ? -15.903 8.368 7.856 1.00 84.00 182 LEU A N 1
ATOM 1462 C CA . LEU A 1 182 ? -15.596 8.199 6.441 1.00 84.00 182 LEU A CA 1
ATOM 1463 C C . LEU A 1 182 ? -15.232 9.538 5.788 1.00 84.00 182 LEU A C 1
ATOM 1465 O O . LEU A 1 182 ? -14.299 9.596 4.991 1.00 84.00 182 LEU A O 1
ATOM 1469 N N . SER A 1 183 ? -15.919 10.621 6.164 1.00 83.12 183 SER A N 1
ATOM 1470 C CA . SER A 1 183 ? -15.586 11.973 5.707 1.00 83.12 183 SER A CA 1
ATOM 1471 C C . SER A 1 183 ? -14.190 12.402 6.167 1.00 83.12 183 SER A C 1
ATOM 1473 O O . SER A 1 183 ? -13.431 12.915 5.350 1.00 83.12 183 SER A O 1
ATOM 1475 N N . ASN A 1 184 ? -13.808 12.140 7.421 1.00 82.81 184 ASN A N 1
ATOM 1476 C CA . ASN A 1 184 ? -12.459 12.445 7.921 1.00 82.81 184 ASN A CA 1
ATOM 1477 C C . ASN A 1 184 ? -11.393 11.623 7.180 1.00 82.81 184 ASN A C 1
ATOM 1479 O O . ASN A 1 184 ? -10.410 12.172 6.689 1.00 82.81 184 ASN A O 1
ATOM 1483 N N . LEU A 1 185 ? -11.633 10.324 6.975 1.00 81.69 185 LEU A N 1
ATOM 1484 C CA . LEU A 1 185 ? -10.752 9.459 6.176 1.00 81.69 185 LEU A CA 1
ATOM 1485 C C . LEU A 1 185 ? -10.565 9.958 4.737 1.00 81.69 185 LEU A C 1
ATOM 1487 O O . LEU A 1 185 ? -9.491 9.773 4.158 1.00 81.69 185 LEU A O 1
ATOM 1491 N N . TRP A 1 186 ? -11.593 10.597 4.174 1.00 73.44 186 TRP A N 1
ATOM 1492 C CA . TRP A 1 186 ? -11.560 11.202 2.844 1.00 73.44 186 TRP A CA 1
ATOM 1493 C C . TRP A 1 186 ? -10.873 12.576 2.824 1.00 73.44 186 TRP A C 1
ATOM 1495 O O . TRP A 1 186 ? -10.192 12.910 1.860 1.00 73.44 186 TRP A O 1
ATOM 1505 N N . LEU A 1 187 ? -11.016 13.383 3.881 1.00 67.12 187 LEU A N 1
ATOM 1506 C CA . LEU A 1 187 ? -10.362 14.694 4.011 1.00 67.12 187 LEU A CA 1
ATOM 1507 C C . LEU A 1 187 ? -8.853 14.576 4.246 1.00 67.12 187 LEU A C 1
ATOM 1509 O O . LEU A 1 187 ? -8.087 15.454 3.846 1.00 67.12 187 LEU A O 1
ATOM 1513 N N . VAL A 1 188 ? -8.414 13.468 4.841 1.00 58.75 188 VAL A N 1
ATOM 1514 C CA . VAL A 1 188 ? -7.007 13.202 5.145 1.00 58.75 188 VAL A CA 1
ATOM 1515 C C . VAL A 1 188 ? -6.170 12.875 3.891 1.00 58.75 188 VAL A C 1
ATOM 1517 O O . VAL A 1 188 ? -4.947 12.764 4.010 1.00 58.75 188 VAL A O 1
ATOM 1520 N N . GLY A 1 189 ? -6.732 12.813 2.669 1.00 52.88 189 GLY A N 1
ATOM 1521 C CA . GLY A 1 189 ? -5.930 12.659 1.444 1.00 52.88 189 GLY A CA 1
ATOM 1522 C C . GLY A 1 189 ? -6.642 12.804 0.094 1.00 52.88 189 GLY A C 1
ATOM 1523 O O . GLY A 1 189 ? -7.822 12.516 -0.037 1.00 52.88 189 GLY A O 1
ATOM 1524 N N . GLU A 1 190 ? -5.890 13.206 -0.941 1.00 51.97 190 GLU A N 1
ATOM 1525 C CA . GLU A 1 190 ? -6.338 13.123 -2.341 1.00 51.97 190 GLU A CA 1
ATOM 1526 C C . GLU A 1 190 ? -6.538 11.654 -2.773 1.00 51.97 190 GLU A C 1
ATOM 1528 O O . GLU A 1 190 ? -5.706 10.809 -2.454 1.00 51.97 190 GLU A O 1
ATOM 1533 N N . LEU A 1 191 ? -7.673 11.416 -3.452 1.00 53.09 191 LEU A N 1
ATOM 1534 C CA . LEU A 1 191 ? -8.173 10.359 -4.369 1.00 53.09 191 LEU A CA 1
ATOM 1535 C C . LEU A 1 191 ? -7.562 8.937 -4.475 1.00 53.09 191 LEU A C 1
ATOM 1537 O O . LEU A 1 191 ? -8.135 8.130 -5.206 1.00 53.09 191 LEU A O 1
ATOM 1541 N N . ASP A 1 192 ? -6.504 8.570 -3.760 1.00 65.19 192 ASP A N 1
ATOM 1542 C CA . ASP A 1 192 ? -5.828 7.273 -3.939 1.00 65.19 192 ASP A CA 1
ATOM 1543 C C . ASP A 1 192 ? -6.325 6.175 -2.982 1.00 65.19 192 ASP A C 1
ATOM 1545 O O . ASP A 1 192 ? -5.893 5.026 -3.067 1.00 65.19 192 ASP A O 1
ATOM 1549 N N . ALA A 1 193 ? -7.230 6.502 -2.053 1.00 75.38 193 ALA A N 1
ATOM 1550 C CA . ALA A 1 193 ? -7.816 5.518 -1.149 1.00 75.38 193 ALA A CA 1
ATOM 1551 C C . ALA A 1 193 ? -8.811 4.609 -1.892 1.00 75.38 193 ALA A C 1
ATOM 1553 O O . ALA A 1 193 ? -9.736 5.077 -2.558 1.00 75.38 193 ALA A O 1
ATOM 1554 N N . LEU A 1 194 ? -8.656 3.294 -1.742 1.00 81.75 194 LEU A N 1
ATOM 1555 C CA . LEU A 1 194 ? -9.592 2.306 -2.267 1.00 81.75 194 LEU A CA 1
ATOM 1556 C C . LEU A 1 194 ? -10.610 1.953 -1.187 1.00 81.75 194 LEU A C 1
ATOM 1558 O O . LEU A 1 194 ? -10.253 1.428 -0.135 1.00 81.75 194 LEU A O 1
ATOM 1562 N N . VAL A 1 195 ? -11.882 2.220 -1.468 1.00 84.56 195 VAL A N 1
ATOM 1563 C CA . VAL A 1 195 ? -12.986 1.952 -0.543 1.00 84.56 195 VAL A CA 1
ATOM 1564 C C . VAL A 1 195 ? -13.718 0.688 -0.973 1.00 84.56 195 VAL A C 1
ATOM 1566 O O . VAL A 1 195 ? -14.194 0.593 -2.105 1.00 84.56 195 VAL A O 1
ATOM 1569 N N . GLN A 1 196 ? -13.819 -0.281 -0.067 1.00 87.12 196 GLN A N 1
ATOM 1570 C CA . GLN A 1 196 ? -14.473 -1.559 -0.315 1.00 87.12 196 GLN A CA 1
ATOM 1571 C C . GLN A 1 196 ? -15.490 -1.865 0.795 1.00 87.12 196 GLN A C 1
ATOM 1573 O O . GLN A 1 196 ? -15.095 -2.064 1.942 1.00 87.12 196 GLN A O 1
ATOM 1578 N N . PRO A 1 197 ? -16.798 -1.933 0.489 1.00 90.00 197 PRO A N 1
ATOM 1579 C CA . PRO A 1 197 ? -17.786 -2.357 1.471 1.00 90.00 197 PRO A CA 1
ATOM 1580 C C . PRO A 1 197 ? -17.666 -3.859 1.758 1.00 90.00 197 PRO A C 1
ATOM 1582 O O . PRO A 1 197 ? -17.300 -4.649 0.882 1.00 90.00 197 PRO A O 1
ATOM 1585 N N . PHE A 1 198 ? -18.048 -4.258 2.968 1.00 89.81 198 PHE A N 1
ATOM 1586 C CA . PHE A 1 198 ? -18.217 -5.652 3.360 1.00 89.81 198 PHE A CA 1
ATOM 1587 C C . PHE A 1 198 ? -19.539 -5.860 4.102 1.00 89.81 198 PHE A C 1
ATOM 1589 O O . PHE A 1 198 ? -20.047 -4.960 4.771 1.00 89.81 198 PHE A O 1
ATOM 1596 N N . GLN A 1 199 ? -20.096 -7.062 3.974 1.00 90.81 199 GLN A N 1
ATOM 1597 C CA . GLN A 1 199 ? -21.354 -7.453 4.603 1.00 90.81 199 GLN A CA 1
ATOM 1598 C C . GLN A 1 199 ? -21.213 -8.819 5.260 1.00 90.81 199 GLN A C 1
ATOM 1600 O O . GLN A 1 199 ? -20.563 -9.705 4.699 1.00 90.81 199 GLN A O 1
ATOM 1605 N N . ASP A 1 200 ? -21.831 -8.955 6.430 1.00 88.56 200 ASP A N 1
ATOM 1606 C CA . ASP A 1 200 ? -21.969 -10.196 7.190 1.00 88.56 200 ASP A CA 1
ATOM 1607 C C . ASP A 1 200 ? -20.644 -10.955 7.376 1.00 88.56 200 ASP A C 1
ATOM 1609 O O . ASP A 1 200 ? -20.585 -12.187 7.321 1.00 88.56 200 ASP A O 1
ATOM 1613 N N . GLN A 1 201 ? -19.551 -10.220 7.598 1.00 86.19 201 GLN A N 1
ATOM 1614 C CA . GLN A 1 201 ? -18.247 -10.824 7.831 1.00 86.19 201 GLN A CA 1
ATOM 1615 C C . GLN A 1 201 ? -18.087 -11.208 9.294 1.00 86.19 201 GLN A C 1
ATOM 1617 O O . GLN A 1 201 ? -18.425 -10.447 10.199 1.00 86.19 201 GLN A O 1
ATOM 1622 N N . VAL A 1 202 ? -17.506 -12.383 9.530 1.00 85.12 202 VAL A N 1
ATOM 1623 C CA . VAL A 1 202 ? -17.037 -12.759 10.863 1.00 85.12 202 VAL A CA 1
ATOM 1624 C C . VAL A 1 202 ? -15.866 -11.842 11.201 1.00 85.12 202 VAL A C 1
ATOM 1626 O O . VAL A 1 202 ? -14.837 -11.881 10.532 1.00 85.12 202 VAL A O 1
ATOM 1629 N N . ILE A 1 203 ? -16.045 -10.995 12.208 1.00 80.00 203 ILE A N 1
ATOM 1630 C CA . ILE A 1 203 ? -15.042 -10.036 12.701 1.00 80.00 203 ILE A CA 1
ATOM 1631 C C . ILE A 1 203 ? -14.639 -10.323 14.155 1.00 80.00 203 ILE A C 1
ATOM 1633 O O . ILE A 1 203 ? -13.864 -9.558 14.732 1.00 80.00 203 ILE A O 1
ATOM 1637 N N . GLY A 1 204 ? -15.189 -11.404 14.725 1.00 76.94 204 GLY A N 1
ATOM 1638 C CA . GLY A 1 204 ? -15.042 -11.797 16.125 1.00 76.94 204 GLY A CA 1
ATOM 1639 C C . GLY A 1 204 ? -15.713 -10.808 17.076 1.00 76.94 204 GLY A C 1
ATOM 1640 O O . GLY A 1 204 ? -16.459 -9.936 16.629 1.00 76.94 204 GLY A O 1
ATOM 1641 N N . ASP A 1 205 ? -15.474 -10.934 18.379 1.00 76.50 205 ASP A N 1
ATOM 1642 C CA . ASP A 1 205 ? -15.740 -9.852 19.332 1.00 76.50 205 ASP A CA 1
ATOM 1643 C C . ASP A 1 205 ? -14.602 -8.809 19.285 1.00 76.50 205 ASP A C 1
ATOM 1645 O O . ASP A 1 205 ? -13.766 -8.818 18.378 1.00 76.50 205 ASP A O 1
ATOM 1649 N N . GLU A 1 206 ? -14.590 -7.834 20.190 1.00 68.44 206 GLU A N 1
ATOM 1650 C CA . GLU A 1 206 ? -13.528 -6.820 20.209 1.00 68.44 206 GLU A CA 1
ATOM 1651 C C . GLU A 1 206 ? -12.151 -7.376 20.603 1.00 68.44 206 GLU A C 1
ATOM 1653 O O . GLU A 1 206 ? -11.145 -6.795 20.209 1.00 68.44 206 GLU A O 1
ATOM 1658 N N . TYR A 1 207 ? -12.089 -8.521 21.290 1.00 75.25 207 TYR A N 1
ATOM 1659 C CA . TYR A 1 207 ? -10.853 -9.163 21.752 1.00 75.25 207 TYR A CA 1
ATOM 1660 C C . TYR A 1 207 ? -10.345 -10.265 20.815 1.00 75.25 207 TYR A C 1
ATOM 1662 O O . TYR A 1 207 ? -9.275 -10.839 21.039 1.00 75.25 207 TYR A O 1
ATOM 1670 N N . ALA A 1 208 ? -11.098 -10.578 19.767 1.00 74.81 208 ALA A N 1
ATOM 1671 C CA . ALA A 1 208 ? -10.698 -11.526 18.749 1.00 74.81 208 ALA A CA 1
ATOM 1672 C C . ALA A 1 208 ? -9.638 -10.940 17.802 1.00 74.81 208 ALA A C 1
ATOM 1674 O O . ALA A 1 208 ? -9.570 -9.733 17.560 1.00 74.81 208 ALA A O 1
ATOM 1675 N N . ALA A 1 209 ? -8.833 -11.828 17.212 1.00 72.56 209 ALA A N 1
ATOM 1676 C CA . ALA A 1 209 ? -7.984 -11.469 16.083 1.00 72.56 209 ALA A CA 1
ATOM 1677 C C . ALA A 1 209 ? -8.850 -10.931 14.935 1.00 72.56 209 ALA A C 1
ATOM 1679 O O . ALA A 1 209 ? -9.915 -11.476 14.630 1.00 72.56 209 ALA A O 1
ATOM 1680 N N . THR A 1 210 ? -8.386 -9.862 14.298 1.00 67.38 210 THR A N 1
ATOM 1681 C CA . THR A 1 210 ? -9.128 -9.234 13.210 1.00 67.38 210 THR A CA 1
ATOM 1682 C C . THR A 1 210 ? -9.003 -10.098 11.965 1.00 67.38 210 THR A C 1
ATOM 1684 O O . THR A 1 210 ? -7.906 -10.515 11.596 1.00 67.38 210 THR A O 1
ATOM 1687 N N . THR A 1 211 ? -10.121 -10.337 11.278 1.00 70.62 211 THR A N 1
ATOM 1688 C CA . THR A 1 211 ? -10.099 -11.002 9.972 1.00 70.62 211 THR A CA 1
ATOM 1689 C C . THR A 1 211 ? -9.156 -10.246 9.040 1.00 70.62 211 THR A C 1
ATOM 169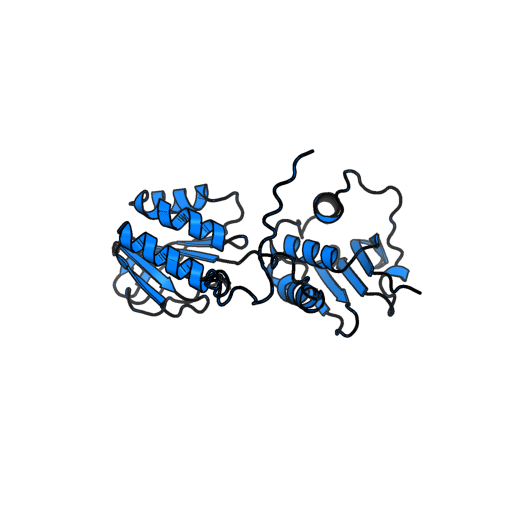1 O O . THR A 1 211 ? -9.374 -9.044 8.827 1.00 70.62 211 THR A O 1
ATOM 1694 N N . PRO A 1 212 ? -8.121 -10.913 8.499 1.00 68.56 212 PRO A N 1
ATOM 1695 C CA . PRO A 1 212 ? -7.102 -10.243 7.718 1.00 68.56 212 PRO A CA 1
ATOM 1696 C C . PRO A 1 212 ? -7.729 -9.533 6.513 1.00 68.56 212 PRO A C 1
ATOM 1698 O O . PRO A 1 212 ? -8.771 -9.955 5.993 1.00 68.56 212 PRO A O 1
ATOM 1701 N N . PRO A 1 213 ? -7.126 -8.423 6.082 1.00 68.56 213 PRO A N 1
ATOM 1702 C CA . PRO A 1 213 ? -7.673 -7.624 5.011 1.00 68.56 213 PRO A CA 1
ATOM 1703 C C . PRO A 1 213 ? -7.577 -8.397 3.690 1.00 68.56 213 PRO A C 1
ATOM 1705 O O . PRO A 1 213 ? -6.655 -9.190 3.495 1.00 68.56 213 PRO A O 1
ATOM 1708 N N . PRO A 1 214 ? -8.488 -8.147 2.734 1.00 69.62 214 PRO A N 1
ATOM 1709 C CA . PRO A 1 214 ? -8.402 -8.752 1.404 1.00 69.62 214 PRO A CA 1
ATOM 1710 C C . PRO A 1 214 ? -7.159 -8.291 0.623 1.00 69.62 214 PRO A C 1
ATOM 1712 O O . PRO A 1 214 ? -6.798 -8.905 -0.379 1.00 69.62 214 PRO A O 1
ATOM 1715 N N . ARG A 1 215 ? -6.518 -7.199 1.059 1.00 75.69 215 ARG A N 1
ATOM 1716 C CA . ARG A 1 215 ? -5.310 -6.616 0.471 1.00 75.69 215 ARG A CA 1
ATOM 1717 C C . ARG A 1 215 ? -4.201 -6.598 1.505 1.00 75.69 215 ARG A C 1
ATOM 1719 O O . ARG A 1 215 ? -4.438 -6.207 2.641 1.00 75.69 215 ARG A O 1
ATOM 1726 N N . GLU A 1 216 ? -2.995 -6.958 1.096 1.00 79.75 216 GLU A N 1
ATOM 1727 C CA . GLU A 1 216 ? -1.831 -6.867 1.971 1.00 79.75 216 GLU A CA 1
ATOM 1728 C C . GLU A 1 216 ? -1.564 -5.424 2.420 1.00 79.75 216 GLU A C 1
ATOM 1730 O O . GLU A 1 216 ? -1.615 -4.483 1.622 1.00 79.75 216 GLU A O 1
ATOM 1735 N N . VAL A 1 217 ? -1.199 -5.277 3.689 1.00 83.62 217 VAL A N 1
ATOM 1736 C CA . VAL A 1 217 ? -0.813 -4.010 4.313 1.00 83.62 217 VAL A CA 1
ATOM 1737 C C . VAL A 1 217 ? 0.578 -4.135 4.926 1.00 83.62 217 VAL A C 1
ATOM 1739 O O . VAL A 1 217 ? 1.021 -5.229 5.268 1.00 83.62 217 VAL A O 1
ATOM 1742 N N . ASP A 1 218 ? 1.277 -3.012 5.046 1.00 81.31 218 ASP A N 1
ATOM 1743 C CA . ASP A 1 218 ? 2.616 -2.938 5.644 1.00 81.31 218 ASP A CA 1
ATOM 1744 C C . ASP A 1 218 ? 2.573 -2.309 7.042 1.00 81.31 218 ASP A C 1
ATOM 1746 O O . ASP A 1 218 ? 3.427 -2.587 7.880 1.00 81.31 218 ASP A O 1
ATOM 1750 N N . CYS A 1 219 ? 1.564 -1.474 7.298 1.00 86.94 219 CYS A N 1
ATOM 1751 C CA . CYS A 1 219 ? 1.283 -0.896 8.606 1.00 86.94 219 CYS A CA 1
ATOM 1752 C C . CYS A 1 219 ? 0.399 -1.816 9.466 1.00 86.94 219 CYS A C 1
ATOM 1754 O O . CYS A 1 219 ? -0.337 -2.651 8.928 1.00 86.94 219 CYS A O 1
ATOM 1756 N N . PRO A 1 220 ? 0.382 -1.603 10.796 1.00 88.88 220 PRO A N 1
ATOM 1757 C CA . PRO A 1 220 ? -0.698 -2.091 11.641 1.00 88.88 220 PRO A CA 1
ATOM 1758 C C . PRO A 1 220 ? -2.062 -1.636 11.108 1.00 88.88 220 PRO A C 1
ATOM 1760 O O . PRO A 1 220 ? -2.212 -0.525 10.592 1.00 88.88 220 PRO A O 1
ATOM 1763 N N . MET A 1 221 ? -3.056 -2.501 11.237 1.00 89.31 221 MET A N 1
ATOM 1764 C CA . MET A 1 221 ? -4.427 -2.242 10.822 1.00 89.31 221 MET A CA 1
ATOM 1765 C C . MET A 1 221 ? -5.195 -1.554 11.939 1.00 89.31 221 MET A C 1
ATOM 1767 O O . MET A 1 221 ? -5.175 -2.018 13.081 1.00 89.31 221 MET A O 1
ATOM 1771 N N . LEU A 1 222 ? -5.932 -0.506 11.585 1.00 91.44 222 LEU A N 1
ATOM 1772 C CA . LEU A 1 222 ? -6.831 0.175 12.504 1.00 91.44 222 LEU A CA 1
ATOM 1773 C C . LEU A 1 222 ? -8.268 -0.280 12.244 1.00 91.44 222 LEU A C 1
ATOM 1775 O O . LEU A 1 222 ? -8.761 -0.150 11.128 1.00 91.44 222 LEU A O 1
ATOM 1779 N N . THR A 1 223 ? -8.955 -0.794 13.261 1.00 90.94 223 THR A N 1
ATOM 1780 C CA . THR A 1 223 ? -10.389 -1.102 13.188 1.00 90.94 223 THR A CA 1
ATOM 1781 C C . THR A 1 223 ? -11.157 -0.200 14.137 1.00 90.94 223 THR A C 1
ATOM 1783 O O . THR A 1 223 ? -10.888 -0.195 15.334 1.00 90.94 223 THR A O 1
ATOM 1786 N N . VAL A 1 224 ? -12.121 0.5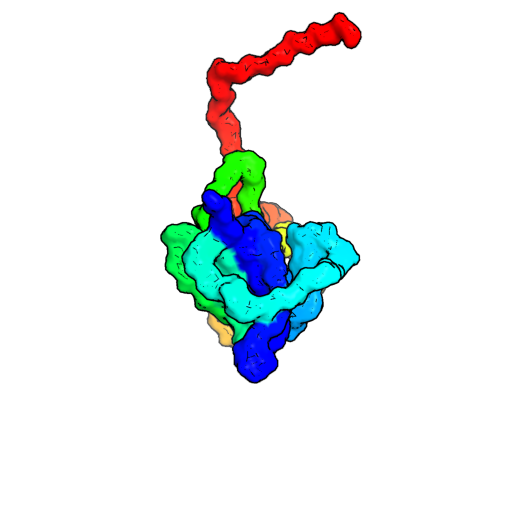36 13.600 1.00 91.38 224 VAL A N 1
ATOM 1787 C CA . VAL A 1 224 ? -13.022 1.422 14.337 1.00 91.38 224 VAL A CA 1
ATOM 1788 C C . VAL A 1 224 ? -14.376 0.741 14.411 1.00 91.38 224 VAL A C 1
ATOM 1790 O O . VAL A 1 224 ? -15.035 0.531 13.391 1.00 91.38 224 VAL A O 1
ATOM 1793 N N . ASP A 1 225 ? -14.768 0.351 15.613 1.00 89.81 225 ASP A N 1
ATOM 1794 C CA . ASP A 1 225 ? -16.021 -0.330 15.884 1.00 89.81 225 ASP A CA 1
ATOM 1795 C C . ASP A 1 225 ? -17.050 0.668 16.396 1.00 89.81 225 ASP A C 1
ATOM 1797 O O . ASP A 1 225 ? -17.119 0.959 17.587 1.00 89.81 225 ASP A O 1
ATOM 1801 N N . VAL A 1 226 ? -17.824 1.244 15.475 1.00 88.75 226 VAL A N 1
ATOM 1802 C CA . VAL A 1 226 ? -18.766 2.315 15.817 1.00 88.75 226 VAL A CA 1
ATOM 1803 C C . VAL A 1 226 ? -19.882 1.821 16.752 1.00 88.75 226 VAL A C 1
ATOM 1805 O O . VAL A 1 226 ? -20.148 2.512 17.731 1.00 88.75 226 VAL A O 1
ATOM 1808 N N . PRO A 1 227 ? -20.508 0.639 16.540 1.00 87.44 227 PRO A N 1
ATOM 1809 C CA . PRO A 1 227 ? -21.545 0.135 17.447 1.00 87.44 227 PRO A CA 1
ATOM 1810 C C . PRO A 1 227 ? -21.081 -0.093 18.888 1.00 87.44 227 PRO A C 1
ATOM 1812 O O . PRO A 1 227 ? -21.881 0.058 19.809 1.00 87.44 227 PRO A O 1
ATOM 1815 N N . ASN A 1 228 ? -19.819 -0.483 19.072 1.00 86.19 228 ASN A N 1
ATOM 1816 C CA . ASN A 1 228 ? -19.250 -0.773 20.387 1.00 86.19 228 ASN A CA 1
ATOM 1817 C C . ASN A 1 228 ? -18.402 0.380 20.947 1.00 86.19 228 ASN A C 1
ATOM 1819 O O . ASN A 1 228 ? -17.848 0.230 22.030 1.00 86.19 228 ASN A O 1
ATOM 1823 N N . GLU A 1 229 ? -18.277 1.496 20.220 1.00 86.44 229 GLU A N 1
ATOM 1824 C CA . GLU A 1 229 ? -17.411 2.632 20.572 1.00 86.44 229 GLU A CA 1
ATOM 1825 C C . GLU A 1 229 ? -15.975 2.199 20.927 1.00 86.44 229 GLU A C 1
ATOM 1827 O O . GLU A 1 229 ? -15.363 2.701 21.874 1.00 86.44 229 GLU A O 1
ATOM 1832 N N . SER A 1 230 ? -15.425 1.250 20.161 1.00 88.31 230 SER A N 1
ATOM 1833 C CA . SER A 1 230 ? -14.099 0.685 20.418 1.00 88.31 230 SER A CA 1
ATOM 1834 C C . SER A 1 230 ? -13.149 0.813 19.232 1.00 88.31 230 SER A C 1
ATOM 1836 O O . SER A 1 230 ? -13.535 0.857 18.063 1.00 88.31 230 SER A O 1
ATOM 1838 N N . LEU A 1 231 ? -11.862 0.903 19.548 1.00 90.50 231 LEU A N 1
ATOM 1839 C CA . LEU A 1 231 ? -10.759 1.040 18.613 1.00 90.50 231 LEU A CA 1
ATOM 1840 C C . LEU A 1 231 ? -9.818 -0.147 18.788 1.00 90.50 231 LEU A C 1
ATOM 1842 O O . LEU A 1 231 ? -9.412 -0.476 19.903 1.00 90.50 231 LEU A O 1
ATOM 1846 N N . ARG A 1 232 ? -9.460 -0.797 17.683 1.00 89.88 232 ARG A N 1
ATOM 1847 C CA . ARG A 1 232 ? -8.577 -1.965 17.687 1.00 89.88 232 ARG A CA 1
ATOM 1848 C C . ARG A 1 232 ? -7.384 -1.715 16.791 1.00 89.88 232 ARG A C 1
ATOM 1850 O O . ARG A 1 232 ? -7.543 -1.324 15.635 1.00 89.88 232 ARG A O 1
ATOM 1857 N N . LEU A 1 233 ? -6.201 -2.002 17.313 1.00 91.19 233 LEU A N 1
ATOM 1858 C CA . LEU A 1 233 ? -4.981 -2.088 16.526 1.00 91.19 233 LEU A CA 1
ATOM 1859 C C . LEU A 1 233 ? -4.648 -3.560 16.337 1.00 91.19 233 LEU A C 1
ATOM 1861 O O . LEU A 1 233 ? -4.600 -4.325 17.302 1.00 91.19 233 LEU A O 1
ATOM 1865 N N . SER A 1 234 ? -4.413 -3.967 15.101 1.00 88.81 234 SER A N 1
ATOM 1866 C CA . SER A 1 234 ? -3.920 -5.304 14.772 1.00 88.81 234 SER A CA 1
ATOM 1867 C C . SER A 1 234 ? -2.627 -5.195 13.974 1.00 88.81 234 SER A C 1
ATOM 1869 O O . SER A 1 234 ? -2.375 -4.180 13.329 1.00 88.81 234 SER A O 1
ATOM 1871 N N . SER A 1 235 ? -1.790 -6.225 14.002 1.00 86.94 235 SER A N 1
ATOM 1872 C CA . SER A 1 235 ? -0.635 -6.315 13.112 1.00 86.94 235 SER A CA 1
ATOM 1873 C C . SER A 1 235 ? -1.090 -6.393 11.650 1.00 86.94 235 SER A C 1
ATOM 1875 O O . SER A 1 235 ? -2.269 -6.607 11.358 1.00 86.94 235 SER A O 1
ATOM 1877 N N . SER A 1 236 ? -0.155 -6.272 10.709 1.00 82.50 236 SER A N 1
ATOM 1878 C CA . SER A 1 236 ? -0.443 -6.441 9.278 1.00 82.50 236 SER A CA 1
ATOM 1879 C C . SER A 1 236 ? -0.996 -7.829 8.915 1.00 82.50 236 SER A C 1
ATOM 1881 O O . SER A 1 236 ? -1.640 -7.981 7.880 1.00 82.50 236 SER A O 1
ATOM 1883 N N . ASN A 1 237 ? -0.797 -8.826 9.786 1.00 80.44 237 ASN A N 1
ATOM 1884 C CA . ASN A 1 237 ? -1.317 -10.187 9.637 1.00 80.44 237 ASN A CA 1
ATOM 1885 C C . ASN A 1 237 ? -2.677 -10.400 10.334 1.00 80.44 237 ASN A C 1
ATOM 1887 O O . ASN A 1 237 ? -3.195 -11.514 10.320 1.00 80.44 237 ASN A O 1
ATOM 1891 N N . GLY A 1 238 ? -3.248 -9.365 10.962 1.00 78.62 238 GLY A N 1
ATOM 1892 C CA . GLY A 1 238 ? -4.527 -9.438 11.679 1.00 78.62 238 GLY A CA 1
ATOM 1893 C C . GLY A 1 238 ? -4.430 -9.899 13.139 1.00 78.62 238 GLY A C 1
ATOM 1894 O O . GLY A 1 238 ? -5.454 -10.004 13.814 1.00 78.62 238 GLY A O 1
ATOM 1895 N N . GLU A 1 239 ? -3.226 -10.142 13.668 1.00 86.00 239 GLU A N 1
ATOM 1896 C CA . GLU A 1 239 ? -3.057 -10.457 15.093 1.00 86.00 239 GLU A CA 1
ATOM 1897 C C . GLU A 1 239 ? -3.401 -9.234 15.942 1.00 86.00 239 GLU A C 1
ATOM 1899 O O . GLU A 1 239 ? -2.901 -8.138 15.686 1.00 86.00 239 GLU A O 1
ATOM 1904 N N . LEU A 1 240 ? -4.244 -9.410 16.957 1.00 88.00 240 LEU A N 1
ATOM 1905 C CA . LEU A 1 240 ? -4.651 -8.309 17.820 1.00 88.00 240 LEU A CA 1
ATOM 1906 C C . LEU A 1 240 ? -3.456 -7.790 18.632 1.00 88.00 240 LEU A C 1
ATOM 1908 O O . LEU A 1 240 ? -2.784 -8.559 19.317 1.00 88.00 240 LEU A O 1
ATOM 1912 N N . VAL A 1 241 ? -3.223 -6.480 18.576 1.00 89.50 241 VAL A N 1
ATOM 1913 C CA . VAL A 1 241 ? -2.184 -5.790 19.354 1.00 89.50 241 VAL A CA 1
ATOM 1914 C C . VAL A 1 241 ? -2.805 -5.117 20.570 1.00 89.50 241 VAL A C 1
ATOM 1916 O O . VAL A 1 241 ? -2.337 -5.307 21.690 1.00 89.50 241 VAL A O 1
ATOM 1919 N N . MET A 1 242 ? -3.856 -4.321 20.361 1.00 91.50 242 MET A N 1
ATOM 1920 C CA . MET A 1 242 ? -4.536 -3.609 21.442 1.00 91.50 242 MET A CA 1
ATOM 1921 C C . MET A 1 242 ? -5.995 -3.316 21.101 1.00 91.50 242 MET A C 1
ATOM 1923 O O . MET A 1 242 ? -6.364 -3.198 19.932 1.00 91.50 242 MET A O 1
ATOM 1927 N N . VAL A 1 243 ? -6.791 -3.145 22.153 1.00 89.81 243 VAL A N 1
ATOM 1928 C CA . VAL A 1 243 ? -8.190 -2.709 22.121 1.00 89.81 243 VAL A CA 1
ATOM 1929 C C . VAL A 1 243 ? -8.342 -1.595 23.134 1.00 89.81 243 VAL A C 1
ATOM 1931 O O . VAL A 1 243 ? -7.844 -1.712 24.258 1.00 89.81 243 VAL A O 1
ATOM 1934 N N . THR A 1 244 ? -9.013 -0.521 22.746 1.00 89.12 244 THR A N 1
ATOM 1935 C CA . THR A 1 244 ? -9.299 0.602 23.632 1.00 89.12 244 THR A CA 1
ATOM 1936 C C . THR A 1 244 ? -10.681 1.171 23.361 1.00 89.12 244 THR A C 1
ATOM 1938 O O . THR A 1 244 ? -11.186 1.075 22.246 1.00 89.12 244 THR A O 1
ATOM 1941 N N . ASP A 1 245 ? -11.250 1.837 24.357 1.00 85.44 245 ASP A N 1
ATOM 1942 C CA . ASP A 1 245 ? -12.464 2.634 24.183 1.00 85.44 245 ASP A CA 1
ATOM 1943 C C . ASP A 1 245 ? -12.174 3.914 23.380 1.00 85.44 245 ASP A C 1
ATOM 1945 O O . ASP A 1 245 ? -11.017 4.306 23.181 1.00 85.44 245 ASP A O 1
ATOM 1949 N N . PHE A 1 246 ? -13.229 4.593 22.938 1.00 80.31 246 PHE A N 1
ATOM 1950 C CA . PHE A 1 246 ? -13.154 5.830 22.161 1.00 80.31 246 PHE A CA 1
ATOM 1951 C C . PHE A 1 246 ? -12.957 7.084 23.039 1.00 80.31 246 PHE A C 1
ATOM 1953 O O . PHE A 1 246 ? -13.850 7.922 23.168 1.00 80.31 246 PHE A O 1
ATOM 1960 N N . THR A 1 247 ? -11.783 7.222 23.669 1.00 85.94 247 THR A N 1
ATOM 1961 C CA . THR A 1 247 ? -11.407 8.411 24.471 1.00 85.94 247 THR A CA 1
ATOM 1962 C C . THR A 1 247 ? -10.130 9.081 23.965 1.00 85.94 247 THR A C 1
ATOM 1964 O O . THR A 1 247 ? -9.342 8.470 23.246 1.00 85.94 247 THR A O 1
ATOM 1967 N N . GLU A 1 248 ? -9.893 10.332 24.367 1.00 86.56 248 GLU A N 1
ATOM 1968 C CA . GLU A 1 248 ? -8.690 11.090 23.991 1.00 86.56 248 GLU A CA 1
ATOM 1969 C C . GLU A 1 248 ? -7.403 10.382 24.432 1.00 86.56 248 GLU A C 1
ATOM 1971 O O . GLU A 1 248 ? -6.532 10.105 23.608 1.00 86.56 248 GLU A O 1
ATOM 1976 N N . GLU A 1 249 ? -7.330 9.939 25.689 1.00 87.75 249 GLU A N 1
ATOM 1977 C CA . GLU A 1 249 ? -6.158 9.224 26.204 1.00 87.75 249 GLU A CA 1
ATOM 1978 C C . GLU A 1 249 ? -5.975 7.851 25.547 1.00 87.75 249 GLU A C 1
ATOM 1980 O O . GLU A 1 249 ? -4.865 7.322 25.476 1.00 87.75 249 GLU A O 1
ATOM 1985 N N . ALA A 1 250 ? -7.067 7.220 25.114 1.00 87.00 250 ALA A N 1
ATOM 1986 C CA . ALA A 1 250 ? -7.017 5.953 24.404 1.00 87.00 250 ALA A CA 1
ATOM 1987 C C . ALA A 1 250 ? -6.465 6.128 22.984 1.00 87.00 250 ALA A C 1
ATOM 1989 O O . ALA A 1 250 ? -5.572 5.379 22.587 1.00 87.00 250 ALA A O 1
ATOM 1990 N N . VAL A 1 251 ? -6.927 7.152 22.265 1.00 89.38 251 VAL A N 1
ATOM 1991 C CA . VAL A 1 251 ? -6.446 7.505 20.924 1.00 89.38 251 VAL A CA 1
ATOM 1992 C C . VAL A 1 251 ? -4.956 7.845 20.941 1.00 89.38 251 VAL A C 1
ATOM 1994 O O . VAL A 1 251 ? -4.215 7.336 20.100 1.00 89.38 251 VAL A O 1
ATOM 1997 N N . GLU A 1 252 ? -4.486 8.617 21.924 1.00 90.69 252 GLU A N 1
ATOM 1998 C CA . GLU A 1 252 ? -3.056 8.921 22.080 1.00 90.69 252 GLU A CA 1
ATOM 1999 C C . GLU A 1 252 ? -2.211 7.654 22.275 1.00 90.69 252 GLU A C 1
ATOM 2001 O O . GLU A 1 252 ? -1.157 7.500 21.653 1.00 90.69 252 GLU A O 1
ATOM 2006 N N . ARG A 1 253 ? -2.682 6.707 23.099 1.00 89.81 253 ARG A N 1
ATOM 2007 C CA . ARG A 1 253 ? -1.993 5.421 23.294 1.00 89.81 253 ARG A CA 1
ATOM 2008 C C . ARG A 1 253 ? -1.963 4.585 22.018 1.00 89.81 253 ARG A C 1
ATOM 2010 O O . ARG A 1 253 ? -0.938 3.970 21.736 1.00 89.81 253 ARG A O 1
ATOM 2017 N N . VAL A 1 254 ? -3.063 4.551 21.263 1.00 91.62 254 VAL A N 1
ATOM 2018 C CA . VAL A 1 254 ? -3.126 3.830 19.982 1.00 91.62 254 VAL A CA 1
ATOM 2019 C C . VAL A 1 254 ? -2.175 4.450 18.965 1.00 91.62 254 VAL A C 1
ATOM 2021 O O . VAL A 1 254 ? -1.466 3.713 18.286 1.00 91.62 254 VAL A O 1
ATOM 2024 N N . LEU A 1 255 ? -2.101 5.781 18.891 1.00 90.94 255 LEU A N 1
ATOM 2025 C CA . LEU A 1 255 ? -1.166 6.479 18.011 1.00 90.94 255 LEU A CA 1
ATOM 2026 C C . LEU A 1 255 ? 0.292 6.167 18.368 1.00 90.94 255 LEU A C 1
ATOM 2028 O O . LEU A 1 255 ? 1.065 5.794 17.489 1.00 90.94 255 LEU A O 1
ATOM 2032 N N . ALA A 1 256 ? 0.654 6.242 19.650 1.00 89.12 256 ALA A N 1
ATOM 2033 C CA . ALA A 1 256 ? 2.009 5.928 20.101 1.00 89.12 256 ALA A CA 1
ATOM 2034 C C . ALA A 1 256 ? 2.408 4.474 19.784 1.00 89.12 256 ALA A C 1
ATOM 2036 O O . ALA A 1 256 ? 3.526 4.207 19.337 1.00 89.12 256 ALA A O 1
ATOM 2037 N N . GLU A 1 257 ? 1.490 3.524 19.985 1.00 91.50 257 GLU A N 1
ATOM 2038 C CA . GLU A 1 257 ? 1.743 2.114 19.680 1.00 91.50 257 GLU A CA 1
ATOM 2039 C C . GLU A 1 257 ? 1.793 1.851 18.168 1.00 91.50 257 GLU A C 1
ATOM 2041 O O . GLU A 1 257 ? 2.640 1.087 17.697 1.00 91.50 257 GLU A O 1
ATOM 2046 N N . PHE A 1 258 ? 0.948 2.528 17.386 1.00 90.50 258 PHE A N 1
ATOM 2047 C CA . PHE A 1 258 ? 1.003 2.503 15.928 1.00 90.50 258 PHE A CA 1
ATOM 2048 C C . PHE A 1 258 ? 2.368 2.972 15.417 1.00 90.50 258 PHE A C 1
ATOM 2050 O O . PHE A 1 258 ? 3.003 2.262 14.639 1.00 90.50 258 PHE A O 1
ATOM 2057 N N . GLU A 1 259 ? 2.859 4.121 15.886 1.00 87.50 259 GLU A N 1
ATOM 2058 C CA . GLU A 1 259 ? 4.164 4.660 15.492 1.00 87.50 259 GLU A CA 1
ATOM 2059 C C . GLU A 1 259 ? 5.310 3.703 15.830 1.00 87.50 259 GLU A C 1
ATOM 2061 O O . GLU A 1 259 ? 6.163 3.437 14.980 1.00 87.50 259 GLU A O 1
ATOM 2066 N N . ARG A 1 260 ? 5.281 3.109 17.030 1.00 84.44 260 ARG A N 1
ATOM 2067 C CA . ARG A 1 260 ? 6.267 2.113 17.472 1.00 84.44 260 ARG A CA 1
ATOM 2068 C C . ARG A 1 260 ? 6.315 0.886 16.558 1.00 84.44 260 ARG A C 1
ATOM 2070 O O . ARG A 1 260 ? 7.381 0.307 16.363 1.00 84.44 260 ARG A O 1
ATOM 2077 N N . LEU A 1 261 ? 5.169 0.448 16.045 1.00 84.00 261 LEU A N 1
ATOM 2078 C CA . LEU A 1 261 ? 5.069 -0.722 15.171 1.00 84.00 261 LEU A CA 1
ATOM 2079 C C . LEU A 1 261 ? 5.400 -0.406 13.710 1.00 84.00 261 LEU A C 1
ATOM 2081 O O . LEU A 1 261 ? 5.936 -1.260 13.008 1.00 84.00 261 LEU A O 1
ATOM 2085 N N . VAL A 1 262 ? 5.076 0.803 13.255 1.00 79.12 262 VAL A N 1
ATOM 2086 C CA . VAL A 1 262 ? 5.369 1.274 11.898 1.00 79.12 262 VAL A CA 1
ATOM 2087 C C . VAL A 1 262 ? 6.866 1.456 11.688 1.00 79.12 262 VAL A C 1
ATOM 2089 O O . VAL A 1 262 ? 7.364 1.127 10.610 1.00 79.12 262 VAL A O 1
ATOM 2092 N N . ASP A 1 263 ? 7.584 1.970 12.683 1.00 72.75 263 ASP A N 1
ATOM 2093 C CA . ASP A 1 263 ? 9.039 2.077 12.647 1.00 72.75 263 ASP A CA 1
ATOM 2094 C C . ASP A 1 263 ? 9.643 1.762 14.028 1.00 72.75 263 ASP A C 1
ATOM 2096 O O . ASP A 1 263 ? 9.846 2.657 14.854 1.00 72.75 263 ASP A O 1
ATOM 2100 N N . PRO A 1 264 ? 9.971 0.481 14.290 1.00 57.69 264 PRO A N 1
ATOM 2101 C CA . PRO A 1 264 ? 10.576 0.056 15.552 1.00 57.69 264 PRO A CA 1
ATOM 2102 C C . PRO A 1 264 ? 11.920 0.729 15.861 1.00 57.69 264 PRO A C 1
ATOM 2104 O O . PRO A 1 264 ? 12.369 0.691 17.008 1.00 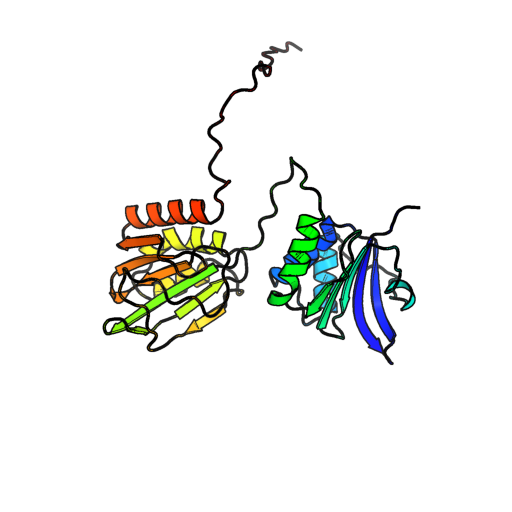57.69 264 PRO A O 1
ATOM 2107 N N . TRP A 1 265 ? 12.569 1.326 14.856 1.00 48.25 265 TRP A N 1
ATOM 2108 C CA . TRP A 1 265 ? 13.874 1.972 14.967 1.00 48.25 265 TRP A CA 1
ATOM 2109 C C . TRP A 1 265 ? 13.789 3.503 15.053 1.00 48.25 265 TRP A C 1
ATOM 2111 O O . TRP A 1 265 ? 14.790 4.122 15.413 1.00 48.25 265 TRP A O 1
ATOM 2121 N N . ALA A 1 266 ? 12.618 4.101 14.797 1.00 46.94 266 ALA A N 1
ATOM 2122 C CA . ALA A 1 266 ? 12.358 5.538 14.955 1.00 46.94 266 ALA A CA 1
ATOM 2123 C C . ALA A 1 266 ? 12.211 5.992 16.410 1.00 46.94 266 ALA A C 1
ATOM 2125 O O . ALA A 1 266 ? 12.174 7.197 16.670 1.00 46.94 266 ALA A O 1
ATOM 2126 N N . GLN A 1 267 ? 12.156 5.071 17.382 1.00 37.25 267 GLN A N 1
ATOM 2127 C CA . GLN A 1 267 ? 12.382 5.485 18.762 1.00 37.25 267 GLN A CA 1
ATOM 2128 C C . GLN A 1 267 ? 13.743 6.182 18.810 1.00 37.25 267 GLN A C 1
ATOM 2130 O O . GLN A 1 267 ? 14.720 5.606 18.318 1.00 37.25 267 GLN A O 1
ATOM 2135 N N . PRO A 1 268 ? 13.851 7.396 19.389 1.00 32.41 268 PRO A N 1
ATOM 2136 C CA . PRO A 1 268 ? 15.155 7.983 19.602 1.00 32.41 268 PRO A CA 1
ATOM 2137 C C . PRO A 1 268 ? 15.941 6.928 20.364 1.00 32.41 268 PRO A C 1
ATOM 2139 O O . PRO A 1 268 ? 15.554 6.539 21.470 1.00 32.41 268 PRO A O 1
ATOM 2142 N N . ARG A 1 269 ? 17.027 6.425 19.762 1.00 32.81 269 ARG A N 1
ATOM 2143 C CA . ARG A 1 269 ? 18.081 5.805 20.549 1.00 32.81 269 ARG A CA 1
ATOM 2144 C C . ARG A 1 269 ? 18.388 6.873 21.579 1.00 32.81 269 ARG A C 1
ATOM 2146 O O . ARG A 1 269 ? 18.995 7.884 21.230 1.00 32.81 269 ARG A O 1
ATOM 2153 N N . VAL A 1 270 ? 17.880 6.708 22.804 1.00 30.78 270 VAL A N 1
ATOM 2154 C CA . VAL A 1 270 ? 18.347 7.456 23.966 1.00 30.78 270 VAL A CA 1
ATOM 2155 C C . VAL A 1 270 ? 19.844 7.465 23.774 1.00 30.78 270 VAL A C 1
ATOM 2157 O O . VAL A 1 270 ? 20.396 6.373 23.649 1.00 30.78 270 VAL A O 1
ATOM 2160 N N . LEU A 1 271 ? 20.427 8.654 23.574 1.00 35.69 271 LEU A N 1
ATOM 2161 C CA . LEU A 1 271 ? 21.834 8.856 23.245 1.00 35.69 271 LEU A CA 1
ATOM 2162 C C . LEU A 1 271 ? 22.662 8.062 24.254 1.00 35.69 271 LEU A C 1
ATOM 2164 O O . LEU A 1 271 ? 22.980 8.526 25.347 1.00 35.69 271 LEU A O 1
ATOM 2168 N N . ALA A 1 272 ? 22.923 6.809 23.908 1.00 30.27 272 ALA A N 1
ATOM 2169 C CA . ALA A 1 272 ? 23.639 5.870 24.723 1.00 30.27 272 ALA A CA 1
ATOM 2170 C C . ALA A 1 272 ? 25.089 6.174 24.415 1.00 30.27 272 ALA A C 1
ATOM 2172 O O . ALA A 1 272 ? 25.646 5.691 23.435 1.00 30.27 272 ALA A O 1
ATOM 2173 N N . GLY A 1 273 ? 25.646 7.053 25.239 1.00 29.81 273 GLY A N 1
ATOM 2174 C CA . GLY A 1 273 ? 27.041 7.432 25.184 1.00 29.81 273 GLY A CA 1
ATOM 2175 C C . GLY A 1 273 ? 27.302 8.502 24.139 1.00 29.81 273 GLY A C 1
ATOM 2176 O O . GLY A 1 273 ? 27.487 8.231 22.957 1.00 29.81 273 GLY A O 1
ATOM 2177 N N . SER A 1 274 ? 27.439 9.730 24.622 1.00 33.06 274 SER A N 1
ATOM 2178 C CA . SER A 1 274 ? 28.558 10.570 24.216 1.00 33.06 274 SER A CA 1
ATOM 2179 C C . SER A 1 274 ? 29.777 9.690 23.902 1.00 33.06 274 SER A C 1
ATOM 2181 O O . SER A 1 274 ? 30.299 8.994 24.775 1.00 33.06 274 SER A O 1
ATOM 2183 N N . HIS A 1 275 ? 30.197 9.686 22.637 1.00 31.41 275 HIS A N 1
ATOM 2184 C CA . HIS A 1 275 ? 31.484 9.131 22.244 1.00 31.41 275 HIS A CA 1
ATOM 2185 C C . HIS A 1 275 ? 32.563 9.842 23.087 1.00 31.41 275 HIS A C 1
ATOM 2187 O O . HIS A 1 275 ? 32.505 11.072 23.170 1.00 31.41 275 HIS A O 1
ATOM 2193 N N . PRO A 1 276 ? 33.531 9.143 23.712 1.00 41.34 276 PRO A N 1
ATOM 2194 C CA . PRO A 1 276 ? 34.474 9.753 24.663 1.00 41.34 276 PRO A CA 1
ATOM 2195 C C . PRO A 1 276 ? 35.381 10.849 24.084 1.00 41.34 276 PRO A C 1
ATOM 2197 O O . PRO A 1 276 ? 36.103 11.492 24.835 1.00 41.34 276 PRO A O 1
ATOM 2200 N N . ASP A 1 277 ? 35.328 11.076 22.771 1.00 35.44 277 ASP A N 1
ATOM 2201 C CA . ASP A 1 277 ? 36.282 11.911 22.039 1.00 35.44 277 ASP A CA 1
ATOM 2202 C C . ASP A 1 277 ? 35.643 13.143 21.378 1.00 35.44 277 ASP A C 1
ATOM 2204 O O . ASP A 1 277 ? 36.285 13.813 20.572 1.00 35.44 277 ASP A O 1
ATOM 2208 N N . TYR A 1 278 ? 34.387 13.463 21.700 1.00 30.33 278 TYR A N 1
ATOM 2209 C CA . TYR A 1 278 ? 33.742 14.688 21.221 1.00 30.33 278 TYR A CA 1
ATOM 2210 C C . TYR A 1 278 ? 33.613 15.700 22.366 1.00 30.33 278 TYR A C 1
ATOM 2212 O O . TYR A 1 278 ? 32.551 15.852 22.969 1.00 30.33 278 TYR A O 1
ATOM 2220 N N . GLU A 1 279 ? 34.705 16.402 22.683 1.00 32.91 279 GLU A N 1
ATOM 2221 C CA . GLU A 1 279 ? 34.588 17.675 23.398 1.00 32.91 279 GLU A CA 1
ATOM 2222 C C . GLU A 1 279 ? 34.065 18.734 22.411 1.00 32.91 279 GLU A C 1
ATOM 2224 O O . GLU A 1 279 ? 34.693 18.968 21.371 1.00 32.91 279 GLU A O 1
ATOM 2229 N N . PRO A 1 280 ? 32.924 19.394 22.690 1.00 33.84 280 PRO A N 1
ATOM 2230 C CA . PRO A 1 280 ? 32.504 20.542 21.910 1.00 33.84 280 PRO A CA 1
ATOM 2231 C C . PRO A 1 280 ? 33.539 21.649 22.102 1.00 33.84 280 PRO A C 1
ATOM 2233 O O . PRO A 1 280 ? 33.729 22.161 23.204 1.00 33.84 280 PRO A O 1
ATOM 2236 N N . TRP A 1 281 ? 34.211 22.009 21.013 1.00 31.31 281 TRP A N 1
ATOM 2237 C CA . TRP A 1 281 ? 35.096 23.163 20.937 1.00 31.31 281 TRP A CA 1
ATOM 2238 C C . TRP A 1 281 ? 34.349 24.428 21.395 1.00 31.31 281 TRP A C 1
ATOM 2240 O O . TRP A 1 281 ? 33.539 24.989 20.659 1.00 31.31 281 TRP A O 1
ATOM 2250 N N . ALA A 1 282 ? 34.629 24.891 22.614 1.00 40.62 282 ALA A N 1
ATOM 2251 C CA . ALA A 1 282 ? 34.250 26.215 23.096 1.00 40.62 282 ALA A CA 1
ATOM 2252 C C . ALA A 1 282 ? 35.266 27.237 22.563 1.00 40.62 282 ALA A C 1
ATOM 2254 O O . ALA A 1 282 ? 36.169 27.682 23.268 1.00 40.62 282 ALA A O 1
ATOM 2255 N N . GLY A 1 283 ? 35.169 27.538 21.270 1.00 31.06 283 GLY A N 1
ATOM 2256 C CA . GLY A 1 283 ? 35.940 28.599 20.637 1.00 31.06 283 GLY A CA 1
ATOM 2257 C C . GLY A 1 283 ? 35.160 29.907 20.656 1.00 31.06 283 GLY A C 1
ATOM 2258 O O . GLY A 1 283 ? 34.425 30.184 19.712 1.00 31.06 283 GLY A O 1
ATOM 2259 N N . ASP A 1 284 ? 35.342 30.719 21.698 1.00 42.88 284 ASP A N 1
ATOM 2260 C CA . ASP A 1 284 ? 35.078 32.157 21.612 1.00 42.88 284 ASP A CA 1
ATOM 2261 C C . ASP A 1 284 ? 36.007 32.735 20.536 1.00 42.88 284 ASP A C 1
ATOM 2263 O O . ASP A 1 284 ? 37.228 32.763 20.705 1.00 42.88 284 ASP A O 1
ATOM 2267 N N . SER A 1 285 ? 35.444 33.163 19.407 1.00 33.16 285 SER A N 1
ATOM 2268 C CA . SER A 1 285 ? 36.194 33.818 18.335 1.00 33.16 285 SER A CA 1
ATOM 2269 C C . SER A 1 285 ? 36.031 35.335 18.449 1.00 33.16 285 SER A C 1
ATOM 2271 O O . SER A 1 285 ? 34.916 35.829 18.274 1.00 33.16 285 SER A O 1
ATOM 2273 N N . PRO A 1 286 ? 37.108 36.101 18.703 1.00 42.69 286 PRO A N 1
ATOM 2274 C CA . PRO A 1 286 ? 37.099 37.547 18.586 1.00 42.69 286 PRO A CA 1
ATOM 2275 C C . PRO A 1 286 ? 37.799 37.946 17.283 1.00 42.69 286 PRO A C 1
ATOM 2277 O O . PRO A 1 286 ? 39.011 38.131 17.291 1.00 42.69 286 PRO A O 1
ATOM 2280 N N . PHE A 1 287 ? 37.053 38.081 16.183 1.00 41.78 287 PHE A N 1
ATOM 2281 C CA . PHE A 1 287 ? 37.440 38.860 14.997 1.00 41.78 287 PHE A CA 1
ATOM 2282 C C . PHE A 1 287 ? 36.195 39.344 14.257 1.00 41.78 287 PHE A C 1
ATOM 2284 O O . PHE A 1 287 ? 35.290 38.509 14.037 1.00 41.78 287 PHE A O 1
#

pLDDT: mean 75.34, std 17.01, range [29.81, 93.69]

Sequence (287 aa):
MGRHKLLHVITERVNCVPRGITFASNIMQFEWILGEIFAHKIDTNDPYRALGQALTWVFRWNSTPSNTDVSGELLEIESEEYLTLDYARGEVTLQLDGTPKMRCALTPENVRPLFQMVWDHNEPDPYSETPQFPKRSLVRLVCERSGEVGSGIDVFYPIGGEERIRRFLPEILLGQTVDSLLSNLWLVGELDALVQPFQDQVIGDEYAATTPPPREVDCPMLTVDVPNESLRLSSSNGELVMVTDFTEEAVERVLAEFERLVDPWAQPRVLAGSHPDYEPWAGDSPF

Foldseek 3Di:
DDAWEKEAQFQAADVNWTWGFIDGDDLVLVLVLLLCQLQVVQPLQHSVSNVVVSCCPRVVDPDDDDDGTPGVVVPPPVRHWYWYRHSNQQKIWTDDPPDDIDMDGSHSVTSVVVSVVSVVVPPDPPPDDPPPRFWKAKEAEFQDDDAQWTWGKIKIASGNRLQLCLQLLQCVLVDLHNVSSVVSSPVSDPDRIDMDTDGGDRQHPQQDQGDADPDQTRFWYWYQYNVVQKIWTHGSRRHTDDIDHNDPVRSVVVNVVRVCRNDVPPPPPPPPDDPPPDDPPPDPDDD

Organism: NCBI:txid1288393

Radius of gy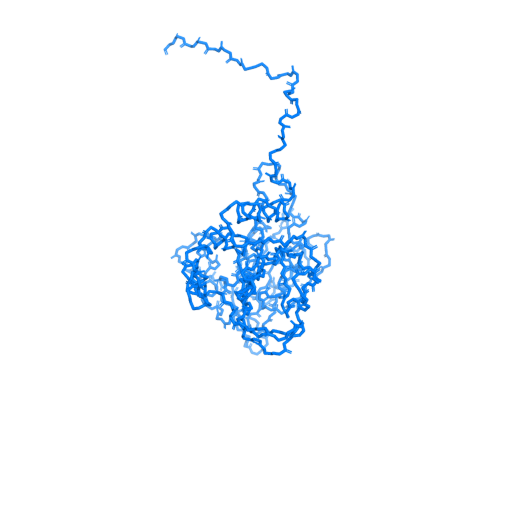ration: 23.77 Å; chains: 1; bounding box: 62×52×62 Å

Secondary structure (DSSP, 8-state):
-PPPEEEEEEEEEETTEEEEEEEE--HHHHHHHHHHHHTT-S-TT-HHHHHHHHHHHTS--SSPPS-----GGGGG-TTSEEEEEETTTTEEEEE-TTS--EEEESSTTTSHHHHHHHHHHS---TTSPPP-----EEEEEEEEEETTEEEEEEEEESSSHHHHHHHHHHHGGG--SHHHHHHHHHHTSSS-PEEEEEEEEE---TTSPPPPPSS--SSPEEEEETTTTEEEEE-TTS-EEEEEESSHHHHHHHHHHHHHHH-TT-S--------TT----------